Protein AF-A0A1H9VMB1-F1 (afdb_monomer)

Organism: NCBI:txid1121357

Structure (mmCIF, N/CA/C/O backbone):
data_AF-A0A1H9VMB1-F1
#
_entry.id   AF-A0A1H9VMB1-F1
#
loop_
_atom_site.group_PDB
_atom_site.id
_atom_site.type_symbol
_atom_site.label_atom_id
_atom_site.label_alt_id
_atom_site.label_comp_id
_atom_site.label_asym_id
_atom_site.label_entity_id
_atom_site.label_seq_id
_atom_site.pdbx_PDB_ins_code
_atom_site.Cartn_x
_atom_site.Cartn_y
_atom_site.Cartn_z
_atom_site.occupancy
_atom_site.B_iso_or_equiv
_atom_site.auth_seq_id
_atom_site.auth_comp_id
_atom_site.auth_asym_id
_atom_site.auth_atom_id
_atom_site.pdbx_PDB_model_num
ATOM 1 N N . MET A 1 1 ? -22.521 2.764 19.585 1.00 29.36 1 MET A N 1
ATOM 2 C CA . MET A 1 1 ? -22.133 4.145 19.221 1.00 29.36 1 MET A CA 1
ATOM 3 C C . MET A 1 1 ? -20.623 4.170 19.130 1.00 29.36 1 MET A C 1
ATOM 5 O O . MET A 1 1 ? -19.979 3.923 20.141 1.00 29.36 1 MET A O 1
ATOM 9 N N . PHE A 1 2 ? -20.071 4.364 17.934 1.00 33.72 2 PHE A N 1
ATOM 10 C CA . PHE A 1 2 ? -18.629 4.531 17.768 1.00 33.72 2 PHE A CA 1
ATOM 11 C C . PHE A 1 2 ? -18.189 5.815 18.481 1.00 33.72 2 PHE A C 1
ATOM 13 O O . PHE A 1 2 ? -18.881 6.831 18.416 1.00 33.72 2 PHE A O 1
ATOM 20 N N . SER A 1 3 ? -17.073 5.745 19.207 1.00 34.84 3 SER A N 1
ATOM 21 C CA . SER A 1 3 ? -16.457 6.910 19.842 1.00 34.84 3 SER A CA 1
ATOM 22 C C . SER A 1 3 ? -16.147 7.957 18.773 1.00 34.84 3 SER A C 1
ATOM 24 O O . SER A 1 3 ? -15.467 7.656 17.796 1.00 34.84 3 SER A O 1
ATOM 26 N N . ALA A 1 4 ? -16.637 9.184 18.964 1.00 35.56 4 ALA A N 1
ATOM 27 C CA . ALA A 1 4 ? -16.453 10.333 18.076 1.00 35.56 4 ALA A CA 1
ATOM 28 C C . ALA A 1 4 ? -15.017 10.897 18.102 1.00 35.56 4 ALA A C 1
ATOM 30 O O . ALA A 1 4 ? -14.821 12.107 17.998 1.00 35.56 4 ALA A O 1
ATOM 31 N N . LYS A 1 5 ? -14.001 10.047 18.296 1.00 41.00 5 LYS A N 1
ATOM 32 C CA . LYS A 1 5 ? -12.610 10.469 18.153 1.00 41.00 5 LYS A CA 1
ATOM 33 C C . LYS A 1 5 ? -12.291 10.489 16.659 1.00 41.00 5 LYS A C 1
ATOM 35 O O . LYS A 1 5 ? -12.347 9.438 16.023 1.00 41.00 5 LYS A O 1
ATOM 40 N N . PRO A 1 6 ? -12.020 11.667 16.077 1.00 42.31 6 PRO A N 1
ATOM 41 C CA . PRO A 1 6 ? -11.732 11.758 14.660 1.00 42.31 6 PRO A CA 1
ATOM 42 C C . PRO A 1 6 ? -10.445 10.982 14.369 1.00 42.31 6 PRO A C 1
ATOM 44 O O . PRO A 1 6 ? -9.468 11.083 15.109 1.00 42.31 6 PRO A O 1
ATOM 47 N N . HIS A 1 7 ? -10.464 10.193 13.295 1.00 51.44 7 HIS A N 1
ATOM 48 C CA . HIS A 1 7 ? -9.291 9.521 12.749 1.00 51.44 7 HIS A CA 1
ATOM 49 C C . HIS A 1 7 ? -8.243 10.576 12.400 1.00 51.44 7 HIS A C 1
ATOM 51 O O . HIS A 1 7 ? -8.344 11.227 11.362 1.00 51.44 7 HIS A O 1
ATOM 57 N N . ILE A 1 8 ? -7.287 10.837 13.281 1.00 47.94 8 ILE A N 1
ATOM 58 C CA . ILE A 1 8 ? -6.271 11.852 13.027 1.00 47.94 8 ILE A CA 1
ATOM 59 C C . ILE A 1 8 ? -4.952 11.298 13.545 1.00 47.94 8 ILE A C 1
ATOM 61 O O . ILE A 1 8 ? -4.530 11.611 14.648 1.00 47.94 8 ILE A O 1
ATOM 65 N N . LEU A 1 9 ? -4.317 10.496 12.683 1.00 58.56 9 LEU A N 1
ATOM 66 C CA . LEU A 1 9 ? -2.880 10.212 12.689 1.00 58.56 9 LEU A CA 1
ATOM 67 C C . LEU A 1 9 ? -2.448 9.287 13.838 1.00 58.56 9 LEU A C 1
ATOM 69 O O . LEU A 1 9 ? -2.139 9.745 14.931 1.00 58.56 9 LEU A O 1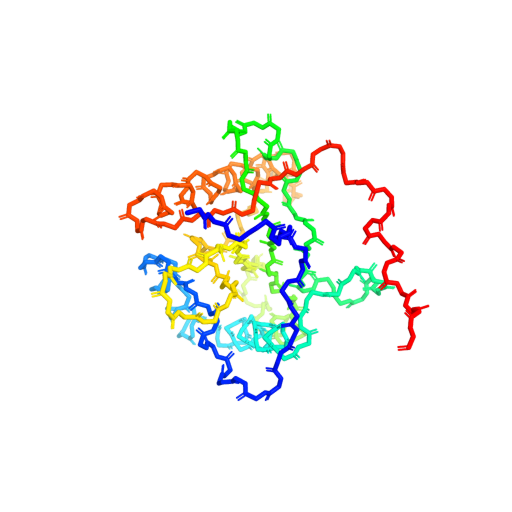
ATOM 73 N N . ILE A 1 10 ? -2.440 7.975 13.557 1.00 64.00 10 ILE A N 1
ATOM 74 C CA . ILE A 1 10 ? -2.067 6.898 14.492 1.00 64.00 10 ILE A CA 1
ATOM 75 C C . ILE A 1 10 ? -0.783 7.294 15.245 1.00 64.00 10 ILE A C 1
ATOM 77 O O . ILE A 1 10 ? 0.272 7.399 14.609 1.00 64.00 10 ILE A O 1
ATOM 81 N N . PRO A 1 11 ? -0.853 7.562 16.563 1.00 64.38 11 PRO A N 1
ATOM 82 C CA . PRO A 1 11 ? 0.316 7.955 17.330 1.00 64.38 11 PRO A CA 1
ATOM 83 C C . PRO A 1 11 ? 1.271 6.771 17.439 1.00 64.38 11 PRO A C 1
ATOM 85 O O . PRO A 1 11 ? 0.847 5.625 17.625 1.00 64.38 11 PRO A O 1
ATOM 88 N N . GLY A 1 12 ? 2.565 7.052 17.331 1.00 68.88 12 GLY A N 1
ATOM 89 C CA . GLY A 1 12 ? 3.598 6.054 17.554 1.00 68.88 12 GLY A CA 1
ATOM 90 C C . GLY 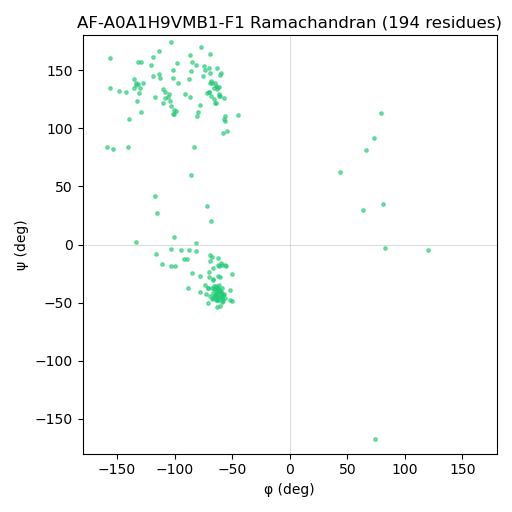A 1 12 ? 3.523 5.498 18.967 1.00 68.88 12 GLY A C 1
ATOM 91 O O . GLY A 1 12 ? 3.128 6.199 19.899 1.00 68.88 12 GLY A O 1
ATOM 92 N N . ASP A 1 13 ? 3.886 4.233 19.124 1.00 70.19 13 ASP A N 1
ATOM 93 C CA . ASP A 1 13 ? 4.066 3.644 20.441 1.00 70.19 13 ASP A CA 1
ATOM 94 C C . ASP A 1 13 ? 5.298 2.738 20.436 1.00 70.19 13 ASP A C 1
ATOM 96 O O . ASP A 1 13 ? 5.283 1.664 19.828 1.00 70.19 13 ASP A O 1
ATOM 100 N N . PRO A 1 14 ? 6.383 3.163 21.098 1.00 66.75 14 PRO A N 1
ATOM 101 C CA . PRO A 1 14 ? 7.617 2.397 21.144 1.00 66.75 14 PRO A CA 1
ATOM 102 C C . PRO A 1 14 ? 7.504 1.110 21.976 1.00 66.75 14 PRO A C 1
ATOM 104 O O . PRO A 1 14 ? 8.451 0.325 21.960 1.00 66.75 14 PRO A O 1
ATOM 107 N N . ALA A 1 15 ? 6.403 0.900 22.712 1.00 65.69 15 ALA A N 1
ATOM 108 C CA . ALA A 1 15 ? 6.180 -0.282 23.542 1.00 65.69 15 ALA A CA 1
ATOM 109 C C . ALA A 1 15 ? 5.440 -1.429 22.826 1.00 65.69 15 ALA A C 1
ATOM 111 O O . ALA A 1 15 ? 5.418 -2.537 23.359 1.00 65.69 15 ALA A O 1
ATOM 112 N N . PHE A 1 16 ? 4.848 -1.193 21.649 1.00 64.69 16 PHE A N 1
ATOM 113 C CA . PHE A 1 16 ? 4.227 -2.258 20.848 1.00 64.69 16 PHE A CA 1
ATOM 114 C C . PHE A 1 16 ? 5.281 -3.114 20.143 1.00 64.69 16 PHE A C 1
ATOM 116 O O . PHE A 1 16 ? 6.303 -2.589 19.687 1.00 64.69 16 PHE A O 1
ATOM 123 N N . ASP A 1 17 ? 5.012 -4.420 20.006 1.00 65.44 17 ASP A N 1
ATOM 124 C CA . ASP A 1 17 ? 5.832 -5.274 19.148 1.00 65.44 17 ASP A CA 1
ATOM 125 C C . ASP A 1 17 ? 5.775 -4.754 17.706 1.00 65.44 17 ASP A C 1
ATOM 127 O O . ASP A 1 17 ? 4.774 -4.203 17.232 1.00 65.44 17 ASP A O 1
ATOM 131 N N . ASP A 1 18 ? 6.897 -4.917 17.017 1.00 64.69 18 ASP A N 1
ATOM 132 C CA . ASP A 1 18 ? 7.306 -4.200 15.820 1.00 64.69 18 ASP A CA 1
ATOM 133 C C . ASP A 1 18 ? 6.277 -4.273 14.677 1.00 64.69 18 ASP A C 1
ATOM 135 O O . ASP A 1 18 ? 6.339 -3.429 13.782 1.00 64.69 18 ASP A O 1
ATOM 139 N N . LEU A 1 19 ? 5.330 -5.228 14.693 1.00 71.06 19 LEU A N 1
ATOM 140 C CA . LEU A 1 19 ? 4.285 -5.392 13.678 1.00 71.06 19 LEU A CA 1
ATOM 141 C C . LEU A 1 19 ? 2.841 -5.609 14.174 1.00 71.06 19 LEU A C 1
ATOM 143 O O . LEU A 1 19 ? 1.957 -5.714 13.328 1.00 71.06 19 LEU A O 1
ATOM 147 N N . GLU A 1 20 ? 2.546 -5.610 15.476 1.00 75.25 20 GLU A N 1
ATOM 148 C CA . GLU A 1 20 ? 1.189 -5.924 15.993 1.00 75.25 20 GLU A CA 1
ATOM 149 C C . GLU A 1 20 ? 0.087 -4.960 15.518 1.00 75.25 20 GLU A C 1
ATOM 151 O O . GLU A 1 20 ? -1.099 -5.275 15.559 1.00 75.25 20 GLU A O 1
ATOM 156 N N . ARG A 1 21 ? 0.474 -3.776 15.038 1.00 78.25 21 ARG A N 1
ATOM 157 C CA . ARG A 1 21 ? -0.433 -2.756 14.494 1.00 78.25 21 ARG A CA 1
ATOM 158 C C . ARG A 1 21 ? -0.729 -2.920 13.003 1.00 78.25 21 ARG A C 1
ATOM 160 O O . ARG A 1 21 ? -1.521 -2.142 12.474 1.00 78.25 21 ARG A O 1
ATOM 167 N N . TRP A 1 22 ? -0.089 -3.873 12.324 1.00 86.38 22 TRP A N 1
ATOM 168 C CA . TRP A 1 22 ? -0.292 -4.126 10.900 1.00 86.38 22 TRP A CA 1
ATOM 169 C C . TRP A 1 22 ? -1.215 -5.317 10.686 1.00 86.38 22 TRP A C 1
ATOM 171 O O . TRP A 1 22 ? -0.841 -6.464 10.917 1.00 86.38 22 TRP A O 1
ATOM 181 N N . GLU A 1 23 ? -2.395 -5.025 10.168 1.00 89.94 23 GLU A N 1
ATOM 182 C CA . GLU A 1 23 ? -3.290 -6.008 9.579 1.00 89.94 23 GLU A CA 1
ATOM 183 C C . GLU A 1 23 ? -2.938 -6.227 8.116 1.00 89.94 23 GLU A C 1
ATOM 185 O O . GLU A 1 23 ? -2.497 -5.309 7.419 1.00 89.94 23 GLU A O 1
ATOM 190 N N . TRP A 1 24 ? -3.168 -7.438 7.626 1.00 92.81 24 TRP A N 1
ATOM 191 C CA . TRP A 1 24 ? -2.857 -7.789 6.249 1.00 92.81 24 TRP A CA 1
ATOM 192 C C . TRP A 1 24 ? -4.021 -8.503 5.584 1.00 92.81 24 TRP A C 1
ATOM 194 O O . TRP A 1 24 ? -4.612 -9.421 6.147 1.00 92.81 24 TRP A O 1
ATOM 204 N N . ALA A 1 25 ? -4.283 -8.141 4.332 1.00 94.06 25 ALA A N 1
ATOM 205 C CA . ALA A 1 25 ? -4.939 -9.061 3.420 1.00 94.06 25 ALA A CA 1
ATOM 206 C C . ALA A 1 25 ? -3.978 -10.218 3.091 1.00 94.06 25 ALA A C 1
ATOM 208 O O . ALA A 1 25 ? -2.786 -9.987 2.853 1.00 94.06 25 ALA A O 1
ATOM 209 N N . ASP A 1 26 ? -4.500 -11.445 3.030 1.00 91.38 26 ASP A N 1
ATOM 210 C CA . ASP A 1 26 ? -3.707 -12.669 2.842 1.00 91.38 26 ASP A CA 1
ATOM 211 C C . ASP A 1 26 ? -2.760 -12.582 1.636 1.00 91.38 26 ASP A C 1
ATOM 213 O O . ASP A 1 26 ? -1.558 -12.835 1.756 1.00 91.38 26 ASP A O 1
ATOM 217 N N . ASP A 1 27 ? -3.272 -12.137 0.486 1.00 91.94 27 ASP A N 1
ATOM 218 C CA . ASP A 1 27 ? -2.485 -11.995 -0.743 1.00 91.94 27 ASP A CA 1
ATOM 219 C C . ASP A 1 27 ? -1.351 -10.970 -0.597 1.00 91.94 27 ASP A C 1
ATOM 221 O O . ASP A 1 27 ? -0.258 -11.148 -1.147 1.00 91.94 27 ASP A O 1
ATOM 225 N N . ALA A 1 28 ? -1.576 -9.885 0.146 1.00 93.88 28 ALA A N 1
ATOM 226 C CA . ALA A 1 28 ? -0.555 -8.870 0.376 1.00 93.88 28 ALA A CA 1
ATOM 227 C C . ALA A 1 28 ? 0.569 -9.416 1.264 1.00 93.88 28 ALA A C 1
ATOM 229 O O . ALA A 1 28 ? 1.746 -9.241 0.931 1.00 93.88 28 ALA A O 1
ATOM 230 N N . LEU A 1 29 ? 0.215 -10.135 2.336 1.00 94.06 29 LEU A N 1
ATOM 231 C CA . LEU A 1 29 ? 1.183 -10.765 3.231 1.00 94.06 29 LEU A CA 1
ATOM 232 C C . LEU A 1 29 ? 2.013 -11.816 2.495 1.00 94.06 29 LEU A C 1
ATOM 234 O O . LEU A 1 29 ? 3.241 -11.801 2.577 1.00 94.06 29 LEU A O 1
ATOM 238 N N . GLN A 1 30 ? 1.369 -12.695 1.726 1.00 93.75 30 GLN A N 1
ATOM 239 C CA . GLN A 1 30 ? 2.068 -13.720 0.949 1.00 93.75 30 GLN A CA 1
ATOM 240 C C . GLN A 1 30 ? 3.057 -13.100 -0.043 1.00 93.75 30 GLN A C 1
ATOM 242 O O . GLN A 1 30 ? 4.218 -13.515 -0.113 1.00 93.75 30 GLN A O 1
ATOM 247 N N . ASN A 1 31 ? 2.635 -12.066 -0.778 1.00 92.44 31 ASN A N 1
ATOM 248 C CA . ASN A 1 31 ? 3.510 -11.374 -1.719 1.00 92.44 31 ASN A CA 1
ATOM 249 C C . ASN A 1 31 ? 4.696 -10.700 -1.015 1.00 92.44 31 ASN A C 1
ATOM 251 O O . ASN A 1 31 ? 5.823 -10.768 -1.526 1.00 92.44 31 ASN A O 1
ATOM 255 N N . PHE A 1 32 ? 4.459 -10.095 0.152 1.00 92.69 32 PHE A N 1
ATOM 256 C CA . PHE A 1 32 ? 5.486 -9.444 0.957 1.00 92.69 32 PHE A CA 1
ATOM 257 C C . PHE A 1 32 ? 6.491 -10.448 1.531 1.00 92.69 32 PHE A C 1
ATOM 259 O O . PHE A 1 32 ? 7.697 -10.278 1.365 1.00 92.69 32 PHE A O 1
ATOM 266 N N . LEU A 1 33 ? 6.031 -11.558 2.108 1.00 92.69 33 LEU A N 1
ATOM 267 C CA . LEU A 1 33 ? 6.910 -12.618 2.611 1.00 92.69 33 LEU A CA 1
ATOM 268 C C . LEU A 1 33 ? 7.719 -13.270 1.485 1.00 92.69 33 LEU A C 1
ATOM 270 O O . LEU A 1 33 ? 8.910 -13.541 1.648 1.00 92.69 33 LEU A O 1
ATOM 274 N N . ALA A 1 34 ? 7.120 -13.450 0.308 1.00 91.50 34 ALA A N 1
ATOM 275 C CA . ALA A 1 34 ? 7.835 -13.941 -0.863 1.00 91.50 34 ALA A CA 1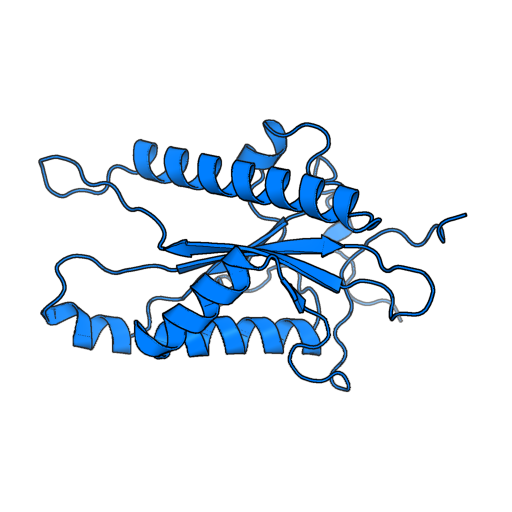
ATOM 276 C C . ALA A 1 34 ? 8.894 -12.947 -1.378 1.00 91.50 34 ALA A C 1
ATOM 278 O O . ALA A 1 34 ? 9.807 -13.358 -2.098 1.00 91.50 34 ALA A O 1
ATOM 279 N N . LEU A 1 35 ? 8.815 -11.650 -1.043 1.00 89.69 35 LEU A N 1
ATOM 280 C CA . LEU A 1 35 ? 9.877 -10.689 -1.365 1.00 89.69 35 LEU A CA 1
ATOM 281 C C . LEU A 1 35 ? 11.173 -11.033 -0.633 1.00 89.69 35 LEU A C 1
ATOM 283 O O . LEU A 1 35 ? 12.234 -10.918 -1.232 1.00 89.69 35 LEU A O 1
ATOM 287 N N . ARG A 1 36 ? 11.105 -11.541 0.603 1.00 89.88 36 ARG A N 1
ATOM 288 C CA . ARG A 1 36 ? 12.287 -11.895 1.406 1.00 89.88 36 ARG A CA 1
ATOM 289 C C . ARG A 1 36 ? 13.272 -12.800 0.661 1.00 89.88 36 ARG A C 1
ATOM 291 O O . ARG A 1 36 ? 14.478 -12.613 0.774 1.00 89.88 36 ARG A O 1
ATOM 298 N N . ASN A 1 37 ? 12.754 -13.750 -0.118 1.00 87.06 37 ASN A N 1
ATOM 299 C CA . ASN A 1 37 ? 13.567 -14.686 -0.900 1.00 87.06 37 ASN A CA 1
ATOM 300 C C . ASN A 1 37 ? 13.988 -14.125 -2.268 1.00 87.06 37 ASN A C 1
ATOM 302 O O . ASN A 1 37 ? 14.973 -14.582 -2.840 1.00 87.06 37 ASN A O 1
ATOM 306 N N . ARG A 1 38 ? 13.228 -13.168 -2.814 1.00 85.25 38 ARG A N 1
ATOM 307 C CA . ARG A 1 38 ? 13.451 -12.581 -4.147 1.00 85.25 38 ARG A CA 1
ATOM 308 C C . ARG A 1 38 ? 14.395 -11.381 -4.108 1.00 85.25 38 ARG A C 1
ATOM 310 O O . ARG A 1 38 ? 15.172 -11.196 -5.038 1.00 85.25 38 ARG A O 1
ATOM 317 N N . ASP A 1 39 ? 14.289 -10.576 -3.058 1.00 85.00 39 ASP A N 1
ATOM 318 C CA . ASP A 1 39 ? 15.026 -9.339 -2.832 1.00 85.00 39 ASP A CA 1
ATOM 319 C C . ASP A 1 39 ? 15.019 -8.999 -1.328 1.00 85.00 39 ASP A C 1
ATOM 321 O O . ASP A 1 39 ? 14.181 -8.250 -0.817 1.00 85.00 39 ASP A O 1
ATOM 325 N N . ALA A 1 40 ? 15.956 -9.599 -0.589 1.00 86.06 40 ALA A N 1
ATOM 326 C CA . ALA A 1 40 ? 16.071 -9.407 0.855 1.00 86.06 40 ALA A CA 1
ATOM 327 C C . ALA A 1 40 ? 16.379 -7.950 1.244 1.00 86.06 40 ALA A C 1
ATOM 329 O O . ALA A 1 40 ? 16.022 -7.523 2.341 1.00 86.06 40 ALA A O 1
ATOM 330 N N . VAL A 1 41 ? 17.029 -7.181 0.362 1.00 84.69 41 VAL A N 1
ATOM 331 C CA . VAL A 1 41 ? 17.354 -5.771 0.618 1.00 84.69 41 VAL A CA 1
ATOM 332 C C . VAL A 1 41 ? 16.079 -4.937 0.573 1.00 84.69 41 VAL A C 1
ATOM 334 O O . VAL A 1 41 ? 15.798 -4.225 1.538 1.00 84.69 41 VAL A O 1
ATOM 337 N N . ALA A 1 42 ? 15.271 -5.089 -0.480 1.00 84.12 42 ALA A N 1
ATOM 338 C CA . ALA A 1 42 ? 13.969 -4.437 -0.573 1.00 84.12 42 ALA A CA 1
ATOM 339 C C . ALA A 1 42 ? 13.040 -4.854 0.577 1.00 84.12 42 ALA A C 1
ATOM 341 O O . ALA A 1 42 ? 12.361 -4.011 1.164 1.00 84.12 42 ALA A O 1
ATOM 342 N N . PHE A 1 43 ? 13.044 -6.142 0.943 1.00 88.69 43 PHE A N 1
ATOM 343 C CA . PHE A 1 43 ? 12.239 -6.649 2.056 1.00 88.69 43 PHE A CA 1
ATOM 344 C C . PHE A 1 43 ? 12.627 -5.978 3.375 1.00 88.69 43 PHE A C 1
ATOM 346 O O . PHE A 1 43 ? 11.772 -5.400 4.043 1.00 88.69 43 PHE A O 1
ATOM 353 N N . ASN A 1 44 ? 13.917 -6.001 3.724 1.00 87.38 44 ASN A N 1
ATOM 354 C CA . ASN A 1 44 ? 14.414 -5.400 4.960 1.00 87.38 44 ASN A CA 1
ATOM 355 C C . ASN A 1 44 ? 14.168 -3.889 5.000 1.00 87.38 44 ASN A C 1
ATOM 357 O O . ASN A 1 44 ? 13.876 -3.352 6.066 1.00 87.38 44 ASN A O 1
ATOM 361 N N . TRP A 1 45 ? 14.255 -3.211 3.851 1.00 85.62 45 TRP A N 1
ATOM 362 C CA . TRP A 1 45 ? 13.961 -1.786 3.742 1.00 85.62 45 TRP A CA 1
ATOM 363 C C . TRP A 1 45 ? 12.502 -1.477 4.083 1.00 85.62 45 TRP A C 1
ATOM 365 O O . TRP A 1 45 ? 12.229 -0.645 4.948 1.00 85.62 45 TRP A O 1
ATOM 375 N N . ILE A 1 46 ? 11.561 -2.158 3.425 1.00 86.94 46 ILE A N 1
ATOM 376 C CA . ILE A 1 46 ? 10.128 -1.950 3.657 1.00 86.94 46 ILE A CA 1
ATOM 377 C C . ILE A 1 46 ? 9.776 -2.334 5.094 1.00 86.94 46 ILE A C 1
ATOM 379 O O . ILE A 1 46 ? 9.146 -1.547 5.792 1.00 86.94 46 ILE A O 1
ATOM 383 N N . TYR A 1 47 ? 10.272 -3.477 5.572 1.00 88.69 47 TYR A N 1
ATOM 384 C CA . TYR A 1 47 ? 10.075 -3.922 6.949 1.00 88.69 47 TYR A CA 1
ATOM 385 C C . TYR A 1 47 ? 10.574 -2.884 7.967 1.00 88.69 47 TYR A C 1
ATOM 387 O O . TYR A 1 47 ? 9.866 -2.555 8.911 1.00 88.69 47 TYR A O 1
ATOM 395 N N . ALA A 1 48 ? 11.769 -2.314 7.774 1.00 84.56 48 ALA A N 1
ATOM 396 C CA . ALA A 1 48 ? 12.305 -1.287 8.669 1.00 84.56 48 ALA A CA 1
ATOM 397 C C . ALA A 1 48 ? 11.435 -0.018 8.706 1.00 84.56 48 ALA A C 1
ATOM 399 O O . ALA A 1 48 ? 11.221 0.535 9.782 1.00 84.56 48 ALA A O 1
ATOM 400 N N . ASN A 1 49 ? 10.892 0.399 7.559 1.00 83.38 49 ASN A N 1
ATOM 401 C CA . ASN A 1 49 ? 9.980 1.541 7.470 1.00 83.38 49 ASN A CA 1
ATOM 402 C C . ASN A 1 49 ? 8.649 1.268 8.192 1.00 83.38 49 ASN A C 1
ATOM 404 O O . ASN A 1 49 ? 8.178 2.111 8.953 1.00 83.38 49 ASN A O 1
ATOM 408 N N . MET A 1 50 ? 8.093 0.061 8.041 1.00 85.38 50 MET A N 1
ATOM 409 C CA . MET A 1 50 ? 6.887 -0.356 8.767 1.00 85.38 50 MET A CA 1
ATOM 410 C C . MET A 1 50 ? 7.079 -0.286 10.288 1.00 85.38 50 MET A C 1
ATOM 412 O O . MET A 1 50 ? 6.221 0.221 11.012 1.00 85.38 50 MET A O 1
ATOM 416 N N . LYS A 1 51 ? 8.240 -0.740 10.773 1.00 83.00 51 LYS A N 1
ATOM 417 C CA . LYS A 1 51 ? 8.604 -0.655 12.192 1.00 83.00 51 LYS A CA 1
ATOM 418 C C . LYS A 1 51 ? 8.765 0.774 12.684 1.00 83.00 51 LYS A C 1
ATOM 420 O O . LYS A 1 51 ? 8.319 1.100 13.780 1.00 83.00 51 LYS A O 1
ATOM 425 N N . GLN A 1 52 ? 9.428 1.613 11.892 1.00 78.31 52 GLN A N 1
ATOM 426 C CA . GLN A 1 52 ? 9.631 3.012 12.246 1.00 78.31 52 GLN A CA 1
ATOM 427 C C . GLN A 1 52 ? 8.285 3.712 12.445 1.00 78.31 52 GLN A C 1
ATOM 429 O O . GLN A 1 52 ? 8.085 4.372 13.457 1.00 78.31 52 GLN A O 1
ATOM 434 N N . TRP A 1 53 ? 7.322 3.479 11.554 1.00 77.69 53 TRP A N 1
ATOM 435 C CA . TRP A 1 53 ? 5.992 4.066 11.687 1.00 77.69 53 TRP A CA 1
ATOM 436 C C . TRP A 1 53 ? 5.210 3.565 12.898 1.00 77.69 53 TRP A C 1
ATOM 438 O O . TRP A 1 53 ? 4.506 4.340 13.534 1.00 77.69 53 TRP A O 1
ATOM 448 N N . ASN A 1 54 ? 5.358 2.291 13.268 1.00 77.81 54 ASN A N 1
ATOM 449 C CA . ASN A 1 54 ? 4.758 1.795 14.507 1.00 77.81 54 ASN A CA 1
ATOM 450 C C . ASN A 1 54 ? 5.264 2.549 15.735 1.00 77.81 54 ASN A C 1
ATOM 452 O O . ASN A 1 54 ? 4.473 2.878 16.619 1.00 77.81 54 ASN A O 1
ATOM 456 N N . ARG A 1 55 ? 6.566 2.844 15.764 1.00 74.50 55 ARG A N 1
ATOM 457 C CA . ARG A 1 55 ? 7.228 3.506 16.892 1.00 74.50 55 ARG A CA 1
ATOM 458 C C . ARG A 1 55 ? 6.982 5.005 16.927 1.00 74.50 55 ARG A C 1
ATOM 460 O O . ARG A 1 55 ? 6.791 5.555 18.005 1.00 74.50 55 ARG A O 1
ATOM 467 N N . GLU A 1 56 ? 7.010 5.660 15.773 1.00 73.69 56 GLU A N 1
ATOM 468 C CA . GLU A 1 56 ? 7.017 7.123 15.686 1.00 73.69 56 GLU A CA 1
ATOM 469 C C . GLU A 1 56 ? 5.651 7.711 15.290 1.00 73.69 56 GLU A C 1
ATOM 471 O O . GLU A 1 56 ? 5.352 8.868 15.589 1.00 73.69 56 GLU A O 1
ATOM 476 N N . GLY A 1 57 ? 4.772 6.890 14.711 1.00 71.69 57 GLY A N 1
ATOM 477 C CA . GLY A 1 57 ? 3.470 7.305 14.207 1.00 71.69 57 GLY A CA 1
ATOM 478 C C . GLY A 1 57 ? 3.579 8.088 12.908 1.00 71.69 57 GLY A C 1
ATOM 479 O O . GLY A 1 57 ? 4.624 8.133 12.257 1.00 71.69 57 GLY A O 1
ATOM 480 N N . TYR A 1 58 ? 2.475 8.721 12.516 1.00 67.25 58 TYR A N 1
ATOM 481 C CA . TYR A 1 58 ? 2.484 9.568 11.330 1.00 67.25 58 TYR A CA 1
ATOM 482 C C . TYR A 1 58 ? 3.326 10.831 11.536 1.00 67.25 58 TYR A C 1
ATOM 484 O O . TYR A 1 58 ? 3.069 11.630 12.439 1.00 67.25 58 TYR A O 1
ATOM 492 N N . HIS A 1 59 ? 4.256 11.072 10.612 1.00 60.72 59 HIS A N 1
ATOM 493 C CA . HIS A 1 59 ? 4.980 12.334 10.504 1.00 60.72 59 HIS A CA 1
ATOM 494 C C . HIS A 1 59 ? 4.561 13.100 9.245 1.00 60.72 59 HIS A C 1
ATOM 496 O O . HIS A 1 59 ? 4.738 12.586 8.137 1.00 60.72 59 HIS A O 1
ATOM 502 N N . PRO A 1 60 ? 4.050 14.341 9.368 1.00 53.16 60 PRO A N 1
ATOM 503 C CA . PRO A 1 60 ? 3.845 15.191 8.206 1.00 53.16 60 PRO A CA 1
ATOM 504 C C . PRO A 1 60 ? 5.197 15.451 7.526 1.00 53.16 60 PRO A C 1
ATOM 506 O O . PRO A 1 60 ? 6.185 15.822 8.164 1.00 53.16 60 PRO A O 1
ATOM 509 N N . ILE A 1 61 ? 5.243 15.187 6.221 1.00 51.34 61 ILE A N 1
ATOM 510 C CA . ILE A 1 61 ? 6.448 15.159 5.386 1.00 51.34 61 ILE A CA 1
ATOM 511 C C . ILE A 1 61 ? 7.201 16.498 5.486 1.00 51.34 61 ILE A C 1
ATOM 513 O O . ILE A 1 61 ? 6.782 17.488 4.894 1.00 51.34 61 ILE A O 1
ATOM 517 N N . THR A 1 62 ? 8.334 16.538 6.196 1.00 44.53 62 THR A N 1
ATOM 518 C CA . THR A 1 62 ? 9.194 17.742 6.290 1.00 44.53 62 THR A CA 1
ATOM 519 C C . THR A 1 62 ? 10.592 17.564 5.695 1.00 44.53 62 THR A C 1
ATOM 521 O O . THR A 1 62 ? 11.309 18.550 5.541 1.00 44.53 62 THR A O 1
ATOM 524 N N . ARG A 1 63 ? 11.004 16.350 5.293 1.00 42.28 63 ARG A N 1
ATOM 525 C CA . ARG A 1 63 ? 12.316 16.121 4.656 1.00 42.28 63 ARG A CA 1
ATOM 526 C C . ARG A 1 63 ? 12.189 15.338 3.351 1.00 42.28 63 ARG A C 1
ATOM 528 O O . ARG A 1 63 ? 11.831 14.165 3.340 1.00 42.28 63 ARG A O 1
ATOM 535 N N . GLN A 1 64 ? 12.525 16.004 2.245 1.00 42.16 64 GLN A N 1
ATOM 536 C CA . GLN A 1 64 ? 12.482 15.472 0.875 1.00 42.16 64 GLN A CA 1
ATOM 537 C C . GLN A 1 64 ? 13.420 14.275 0.629 1.00 42.16 64 GLN A C 1
ATOM 539 O O . GLN A 1 64 ? 13.264 13.600 -0.388 1.00 42.16 64 GLN A O 1
ATOM 544 N N . ASP A 1 65 ? 14.330 13.974 1.557 1.00 41.28 65 ASP A N 1
ATOM 545 C CA . ASP A 1 65 ? 15.355 12.936 1.397 1.00 41.28 65 ASP A CA 1
ATOM 546 C C . ASP A 1 65 ? 14.943 11.571 1.992 1.00 41.28 65 ASP A C 1
ATOM 548 O O . ASP A 1 65 ? 15.639 10.576 1.805 1.00 41.28 65 ASP A O 1
ATOM 552 N N . GLN A 1 66 ? 13.781 11.490 2.657 1.00 49.97 66 GLN A N 1
ATOM 553 C CA . GLN A 1 66 ? 13.225 10.270 3.272 1.00 49.97 66 GLN A CA 1
ATOM 554 C C . GLN A 1 66 ? 11.883 9.846 2.635 1.00 49.97 66 GLN A C 1
ATOM 556 O O . GLN A 1 66 ? 10.959 9.417 3.318 1.00 49.97 66 GLN A O 1
ATOM 561 N N . LYS A 1 67 ? 11.756 9.926 1.301 1.00 53.91 67 LYS A N 1
ATOM 562 C CA . LYS A 1 67 ? 10.536 9.561 0.528 1.00 53.91 67 LYS A CA 1
ATOM 563 C C . LYS A 1 67 ? 10.192 8.056 0.514 1.00 53.91 67 LYS A C 1
ATOM 565 O O . LYS A 1 67 ? 9.497 7.594 -0.392 1.00 53.91 67 LYS A O 1
ATOM 570 N N . ALA A 1 68 ? 10.705 7.278 1.464 1.00 61.84 68 ALA A N 1
ATOM 571 C CA . ALA A 1 68 ? 10.397 5.858 1.582 1.00 61.84 68 ALA A CA 1
ATOM 572 C C . ALA A 1 68 ? 8.955 5.625 2.038 1.00 61.84 68 ALA A C 1
ATOM 574 O O . ALA A 1 68 ? 8.399 4.579 1.732 1.00 61.84 68 ALA A O 1
ATOM 575 N N . MET A 1 69 ? 8.327 6.591 2.712 1.00 69.56 69 MET A N 1
ATOM 576 C CA . MET A 1 69 ? 6.903 6.530 3.018 1.00 69.56 69 MET A CA 1
ATOM 577 C C . MET A 1 69 ? 6.207 7.851 2.712 1.00 69.56 69 MET A C 1
ATOM 579 O O . MET A 1 69 ? 6.740 8.924 2.984 1.00 69.56 69 MET A O 1
ATOM 583 N N . GLU A 1 70 ? 5.014 7.765 2.136 1.00 72.19 70 GLU A N 1
ATOM 584 C CA . GLU A 1 70 ? 4.199 8.903 1.729 1.00 72.19 70 GLU A CA 1
ATOM 585 C C . GLU A 1 70 ? 2.779 8.722 2.254 1.00 72.19 70 GLU A C 1
ATOM 587 O O . GLU A 1 70 ? 2.170 7.667 2.081 1.00 72.19 70 GLU A O 1
ATOM 592 N N . ALA A 1 71 ? 2.250 9.754 2.898 1.00 70.81 71 ALA A N 1
ATOM 593 C CA . ALA A 1 71 ? 0.905 9.752 3.433 1.00 70.81 71 ALA A CA 1
ATOM 594 C C . ALA A 1 71 ? 0.399 11.204 3.576 1.00 70.81 71 ALA A C 1
ATOM 596 O O . ALA A 1 71 ? 1.145 12.038 4.091 1.00 70.81 71 ALA A O 1
ATOM 597 N N . PRO A 1 72 ? -0.840 11.522 3.154 1.00 72.50 72 PRO A N 1
ATOM 598 C CA . PRO A 1 72 ? -1.678 10.698 2.278 1.00 72.50 72 PRO A CA 1
ATOM 599 C C . PRO A 1 72 ? -1.036 10.511 0.888 1.00 72.50 72 PRO A C 1
ATOM 601 O O . PRO A 1 72 ? -0.308 11.384 0.420 1.00 72.50 72 PRO A O 1
ATOM 604 N N . SER A 1 73 ? -1.325 9.395 0.215 1.00 78.81 73 SER A N 1
ATOM 605 C CA . SER A 1 73 ? -0.906 9.126 -1.170 1.00 78.81 73 SER A CA 1
ATOM 606 C C . SER A 1 73 ? -2.084 8.684 -2.039 1.00 78.81 73 SER A C 1
ATOM 608 O O . SER A 1 73 ? -3.081 8.186 -1.531 1.00 78.81 73 SER A O 1
ATOM 610 N N . GLY A 1 74 ? -1.981 8.860 -3.359 1.00 84.06 74 GLY A N 1
ATOM 611 C CA . GLY A 1 74 ? -3.015 8.433 -4.310 1.00 84.06 74 GLY A CA 1
ATOM 612 C C . GLY A 1 74 ? -4.199 9.390 -4.459 1.00 84.06 74 GLY A C 1
ATOM 613 O O . GLY A 1 74 ? -5.312 8.939 -4.699 1.00 84.06 74 GLY A O 1
ATOM 614 N N . PHE A 1 75 ? -3.970 10.703 -4.367 1.00 86.50 75 PHE A N 1
ATOM 615 C CA . PHE A 1 75 ? -5.006 11.732 -4.548 1.00 86.50 75 PHE A CA 1
ATOM 616 C C . PHE A 1 75 ? -5.836 11.549 -5.835 1.00 86.50 75 PHE A C 1
ATOM 618 O O . PHE A 1 75 ? -7.063 11.529 -5.773 1.00 86.50 75 PHE A O 1
ATOM 625 N N . ASP A 1 76 ? -5.184 11.336 -6.983 1.00 86.69 76 ASP A N 1
ATOM 626 C CA . ASP A 1 76 ? -5.874 11.129 -8.268 1.00 86.69 76 ASP A CA 1
ATOM 627 C C . ASP A 1 76 ? -6.672 9.816 -8.313 1.00 86.69 76 ASP A C 1
ATOM 629 O O . ASP A 1 76 ? -7.681 9.715 -9.011 1.00 86.69 76 ASP A O 1
ATOM 633 N N . ALA A 1 77 ? -6.217 8.795 -7.579 1.00 90.94 77 ALA A N 1
ATOM 634 C CA . ALA A 1 77 ? -6.938 7.534 -7.432 1.00 90.94 77 ALA A CA 1
ATOM 635 C C . ALA A 1 77 ? -8.171 7.713 -6.536 1.00 90.94 77 ALA A C 1
ATOM 637 O O . ALA A 1 77 ? -9.249 7.249 -6.894 1.00 90.94 77 ALA A O 1
ATOM 638 N N . ALA A 1 78 ? -8.039 8.451 -5.429 1.00 89.81 78 ALA A N 1
ATOM 639 C CA . ALA A 1 78 ? -9.140 8.730 -4.512 1.00 89.81 78 ALA A CA 1
ATOM 640 C C . ALA A 1 78 ? -10.301 9.450 -5.214 1.00 89.81 78 ALA A C 1
ATOM 642 O O . ALA A 1 78 ? -11.452 9.125 -4.964 1.00 89.81 78 ALA A O 1
ATOM 643 N N . GLN A 1 79 ? -10.033 10.362 -6.154 1.00 89.44 79 GLN A N 1
ATOM 644 C CA . GLN A 1 79 ? -11.099 11.027 -6.924 1.00 89.44 79 GLN A CA 1
ATOM 645 C C . GLN A 1 79 ? -11.944 10.073 -7.788 1.00 89.44 79 GLN A C 1
ATOM 647 O O . GLN A 1 79 ? -13.024 10.451 -8.233 1.00 89.44 79 GLN A O 1
ATOM 652 N N . GLN A 1 80 ? -11.448 8.863 -8.056 1.00 92.94 80 GLN A N 1
ATOM 653 C CA . GLN A 1 80 ? -12.099 7.859 -8.903 1.00 92.94 80 GLN A CA 1
ATOM 654 C C . GLN A 1 80 ? -12.763 6.734 -8.101 1.00 92.94 80 GLN A C 1
ATOM 656 O O . GLN A 1 80 ? -13.392 5.862 -8.696 1.00 92.94 80 GLN A O 1
ATOM 661 N N . VAL A 1 81 ? -12.622 6.738 -6.774 1.00 92.12 81 VAL A N 1
ATOM 662 C CA . VAL A 1 81 ? -13.196 5.732 -5.877 1.00 92.12 81 VAL A CA 1
ATOM 663 C C . VAL A 1 81 ? -14.342 6.366 -5.104 1.00 92.12 81 VAL A C 1
ATOM 665 O O . VAL A 1 81 ? -14.191 7.443 -4.533 1.00 92.12 81 VAL A O 1
ATOM 668 N N . ASP A 1 82 ? -15.488 5.691 -5.061 1.00 90.62 82 ASP A N 1
ATOM 669 C CA . ASP A 1 82 ? -16.615 6.134 -4.243 1.00 90.62 82 ASP A CA 1
ATOM 670 C C . ASP A 1 82 ? -16.315 5.911 -2.752 1.00 90.62 82 ASP A C 1
ATOM 672 O O . ASP A 1 82 ? -15.875 4.825 -2.361 1.00 90.62 82 ASP A O 1
ATOM 676 N N . HIS A 1 83 ? -16.530 6.941 -1.929 1.00 88.06 83 HIS A N 1
ATOM 677 C CA . HIS A 1 83 ? -16.148 6.984 -0.509 1.00 88.06 83 HIS A CA 1
ATOM 678 C C . HIS A 1 83 ? -14.730 6.433 -0.229 1.00 88.06 83 HIS A C 1
ATOM 680 O O . HIS A 1 83 ? -14.575 5.440 0.496 1.00 88.06 83 HIS A O 1
ATOM 686 N N . PRO A 1 84 ? -13.686 7.068 -0.796 1.00 90.25 84 PRO A N 1
ATOM 687 C CA . PRO A 1 84 ? -12.329 6.537 -0.780 1.00 90.25 84 PRO A CA 1
ATOM 688 C C . PRO A 1 84 ? -11.774 6.462 0.647 1.00 90.25 84 PRO A C 1
ATOM 690 O O . PRO A 1 84 ? -11.980 7.399 1.422 1.00 90.25 84 PRO A O 1
ATOM 693 N N . PRO A 1 85 ? -11.052 5.391 1.019 1.00 89.75 85 PRO A N 1
ATOM 694 C CA . PRO A 1 85 ? -10.316 5.345 2.273 1.00 89.75 85 PRO A CA 1
ATOM 695 C C . PRO A 1 85 ? -9.066 6.231 2.200 1.00 89.75 85 PRO A C 1
ATOM 697 O O . PRO A 1 85 ? -8.454 6.389 1.143 1.00 89.75 85 PRO A O 1
ATOM 700 N N . TRP A 1 86 ? -8.649 6.780 3.339 1.00 87.62 86 TRP A N 1
ATOM 701 C CA . TRP A 1 86 ? -7.332 7.388 3.494 1.00 87.62 86 TRP A CA 1
ATOM 702 C C . TRP A 1 86 ? -6.260 6.323 3.255 1.00 87.62 86 TRP A C 1
ATOM 704 O O . TRP A 1 86 ? -6.314 5.241 3.843 1.00 87.62 86 TRP A O 1
ATOM 714 N N . MET A 1 87 ? -5.290 6.636 2.400 1.00 88.69 87 MET A N 1
ATOM 715 C CA . MET A 1 87 ? -4.252 5.703 1.978 1.00 88.69 87 MET A CA 1
ATOM 716 C C . MET A 1 87 ? -2.869 6.315 2.182 1.00 88.69 87 MET A C 1
ATOM 718 O O . MET A 1 87 ? -2.639 7.483 1.860 1.00 88.69 87 MET A O 1
ATOM 722 N N . GLY A 1 88 ? -1.942 5.498 2.663 1.00 87.62 88 GLY A N 1
ATOM 723 C CA . GLY A 1 88 ? -0.512 5.748 2.618 1.00 87.62 88 GLY A CA 1
ATOM 724 C C . GLY A 1 88 ? 0.204 4.743 1.718 1.00 87.62 88 GLY A C 1
ATOM 725 O O . GLY A 1 88 ? -0.342 3.717 1.308 1.00 87.62 88 GLY A O 1
ATOM 726 N N . GLU A 1 89 ? 1.453 5.048 1.401 1.00 87.50 89 GLU A N 1
ATOM 727 C CA . GLU A 1 89 ? 2.319 4.213 0.582 1.00 87.50 89 GLU A CA 1
ATOM 728 C C . GLU A 1 89 ? 3.705 4.085 1.218 1.00 87.50 89 GLU A C 1
ATOM 730 O O . GLU A 1 89 ? 4.283 5.075 1.662 1.00 87.50 89 GLU A O 1
ATOM 735 N N . ILE A 1 90 ? 4.266 2.875 1.210 1.00 87.00 90 ILE A N 1
ATOM 736 C CA . ILE A 1 90 ? 5.688 2.622 1.466 1.00 87.00 90 ILE A CA 1
ATOM 737 C C . ILE A 1 90 ? 6.345 2.230 0.146 1.00 87.00 90 ILE A C 1
ATOM 739 O O . ILE A 1 90 ? 5.913 1.299 -0.537 1.00 87.00 90 ILE A O 1
ATOM 743 N N . ARG A 1 91 ? 7.405 2.948 -0.207 1.00 84.81 91 ARG A N 1
ATOM 744 C CA . ARG A 1 91 ? 8.232 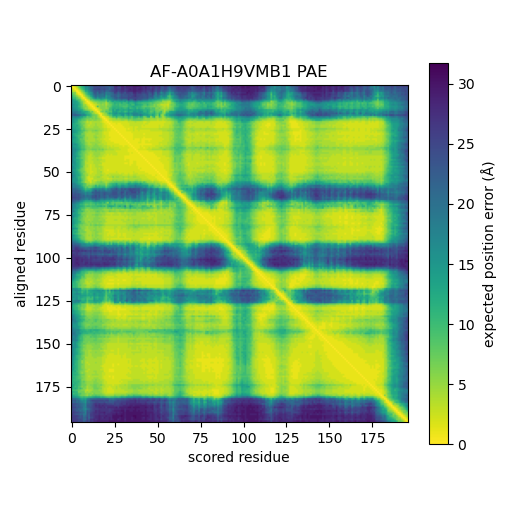2.767 -1.394 1.00 84.81 91 ARG A CA 1
ATOM 745 C C . ARG A 1 91 ? 9.600 2.250 -0.968 1.00 84.81 91 ARG A C 1
ATOM 747 O O . ARG A 1 91 ? 10.239 2.793 -0.065 1.00 84.81 91 ARG A O 1
ATOM 754 N N . GLU A 1 92 ? 10.086 1.227 -1.657 1.00 77.56 92 GLU A N 1
ATOM 755 C CA . GLU A 1 92 ? 11.509 0.903 -1.584 1.00 77.56 92 GLU A CA 1
ATOM 756 C C . GLU A 1 92 ? 12.333 2.071 -2.158 1.00 77.56 92 GLU A C 1
ATOM 758 O O . GLU A 1 92 ? 11.988 2.637 -3.200 1.00 77.56 92 GLU A O 1
ATOM 763 N N . ILE A 1 93 ? 13.392 2.477 -1.445 1.00 65.25 93 ILE A N 1
ATOM 764 C CA . ILE A 1 93 ? 14.425 3.337 -2.027 1.00 65.25 93 ILE A CA 1
ATOM 765 C C . ILE A 1 93 ? 15.417 2.416 -2.705 1.00 65.25 93 ILE A C 1
ATOM 767 O O . ILE A 1 93 ? 15.983 1.546 -2.046 1.00 65.25 93 ILE A O 1
ATOM 771 N N . GLN A 1 94 ? 15.679 2.688 -3.981 1.00 57.25 94 GLN A N 1
ATOM 772 C CA . GLN A 1 94 ? 16.743 2.048 -4.735 1.00 57.25 94 GLN A CA 1
ATOM 773 C C . GLN A 1 94 ? 18.072 2.217 -3.982 1.00 57.25 94 GLN A C 1
ATOM 775 O O . GLN A 1 94 ? 18.712 3.268 -4.038 1.00 57.25 94 GLN A O 1
ATOM 780 N N . SER A 1 95 ? 18.470 1.200 -3.218 1.00 48.09 95 SER A N 1
ATOM 781 C CA . SER A 1 95 ? 19.717 1.257 -2.458 1.00 48.09 95 SER A CA 1
ATOM 782 C C . SER A 1 95 ? 20.924 1.190 -3.403 1.00 48.09 95 SER A C 1
ATOM 784 O O . SER A 1 95 ? 20.895 0.569 -4.464 1.00 48.09 95 SER A O 1
ATOM 786 N N . SER A 1 96 ? 22.058 1.770 -3.020 1.00 42.75 96 SER A N 1
ATOM 787 C CA . SER A 1 96 ? 23.317 1.618 -3.771 1.00 42.75 96 SER A CA 1
ATOM 788 C C . SER A 1 96 ? 23.775 0.148 -3.904 1.00 42.75 96 SER A C 1
ATOM 790 O O . SER A 1 96 ? 24.559 -0.190 -4.794 1.00 42.75 96 SER A O 1
ATOM 792 N N . LEU A 1 97 ? 23.248 -0.757 -3.069 1.00 42.91 97 LEU A N 1
ATOM 793 C CA . LEU A 1 97 ? 23.421 -2.208 -3.190 1.00 42.91 97 LEU A CA 1
ATOM 794 C C . LEU A 1 97 ? 22.599 -2.808 -4.344 1.00 42.91 97 LEU A C 1
ATOM 796 O O . LEU A 1 97 ? 23.109 -3.695 -5.033 1.00 42.91 97 LEU A O 1
ATOM 800 N N . SER A 1 98 ? 21.395 -2.290 -4.627 1.00 43.69 98 SER A N 1
ATOM 801 C CA . SER A 1 98 ? 20.620 -2.699 -5.808 1.00 43.69 98 SER A CA 1
ATOM 802 C C . SER A 1 98 ? 21.255 -2.193 -7.107 1.00 43.69 98 SER A C 1
ATOM 804 O O . SER A 1 98 ? 21.212 -2.897 -8.112 1.00 43.69 98 SER A O 1
ATOM 806 N N . GLN A 1 99 ? 21.989 -1.070 -7.084 1.00 44.53 99 GLN A N 1
ATOM 807 C CA . GLN A 1 99 ? 22.814 -0.634 -8.225 1.00 44.53 99 GLN A CA 1
ATOM 808 C C . GLN A 1 99 ? 23.981 -1.589 -8.537 1.00 44.53 99 GLN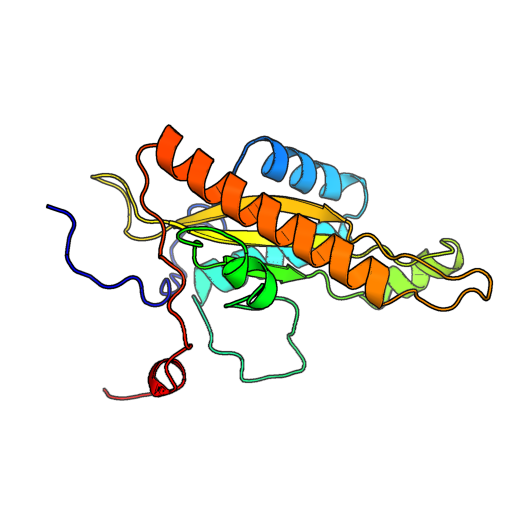 A C 1
ATOM 810 O O . GLN A 1 99 ? 24.274 -1.831 -9.708 1.00 44.53 99 GLN A O 1
ATOM 815 N N . ARG A 1 100 ? 24.644 -2.171 -7.524 1.00 41.47 100 ARG A N 1
ATOM 816 C CA . ARG A 1 100 ? 25.777 -3.091 -7.754 1.00 41.47 100 ARG A CA 1
ATOM 817 C C . ARG A 1 100 ? 25.345 -4.440 -8.337 1.00 41.47 100 ARG A C 1
ATOM 819 O O . ARG A 1 100 ? 26.029 -4.946 -9.227 1.00 41.47 100 ARG A O 1
ATOM 826 N N . GLN A 1 101 ? 24.204 -4.990 -7.913 1.00 43.84 101 GLN A N 1
ATOM 827 C CA . GLN A 1 101 ? 23.635 -6.206 -8.523 1.00 43.84 101 GLN A CA 1
ATOM 828 C C . GLN A 1 101 ? 22.922 -5.930 -9.866 1.00 43.84 101 GLN A C 1
ATOM 830 O O . GLN A 1 101 ? 22.916 -6.788 -10.753 1.00 43.84 101 GLN A O 1
ATOM 835 N N . SER A 1 102 ? 22.407 -4.708 -10.065 1.00 44.59 102 SER A N 1
ATOM 836 C CA . SER A 1 102 ? 21.772 -4.248 -11.313 1.00 44.59 102 SER A CA 1
ATOM 837 C C . SER A 1 102 ? 22.729 -4.120 -12.499 1.00 44.59 102 SER A C 1
ATOM 839 O O . SER A 1 102 ? 22.254 -4.010 -13.625 1.00 44.59 102 SER A O 1
ATOM 841 N N . SER A 1 103 ? 24.048 -4.214 -12.308 1.00 42.72 103 SER A N 1
ATOM 842 C CA . SER A 1 103 ? 24.992 -4.299 -13.435 1.00 42.72 103 SER A CA 1
ATOM 843 C C . SER A 1 103 ? 24.700 -5.479 -14.387 1.00 42.72 103 SER A C 1
ATOM 845 O O . SER A 1 103 ? 25.127 -5.451 -15.539 1.00 42.72 103 SER A O 1
ATOM 847 N N . SER A 1 104 ? 23.914 -6.474 -13.942 1.00 43.56 104 SER A N 1
ATOM 848 C CA . SER A 1 104 ? 23.419 -7.595 -14.761 1.00 43.56 104 SER A CA 1
ATOM 849 C C . SER A 1 104 ? 21.904 -7.587 -15.047 1.00 43.56 104 SER A C 1
ATOM 851 O O . SER A 1 104 ? 21.456 -8.267 -15.972 1.00 43.56 104 SER A O 1
ATOM 853 N N . GLN A 1 105 ? 21.097 -6.816 -14.305 1.00 48.06 105 GLN A N 1
ATOM 854 C CA . GLN A 1 105 ? 19.650 -6.704 -14.528 1.00 48.06 105 GLN A CA 1
ATOM 855 C C . GLN A 1 105 ? 19.333 -5.440 -15.327 1.00 48.06 105 GLN A C 1
ATOM 857 O O . GLN A 1 105 ? 19.506 -4.323 -14.853 1.00 48.06 105 GLN A O 1
ATOM 862 N N . ARG A 1 106 ? 18.824 -5.635 -16.549 1.00 52.44 106 ARG A N 1
ATOM 863 C CA . ARG A 1 106 ? 18.512 -4.561 -17.506 1.00 52.44 106 ARG A CA 1
ATOM 864 C C . ARG A 1 106 ? 17.491 -3.523 -17.022 1.00 52.44 106 ARG A C 1
ATOM 866 O O . ARG A 1 106 ? 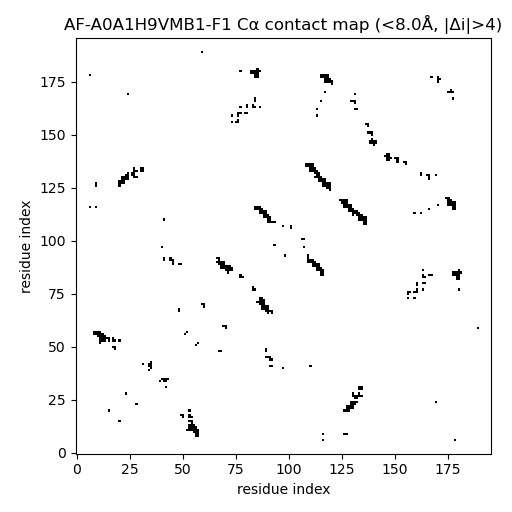17.442 -2.474 -17.644 1.00 52.44 106 ARG A O 1
ATOM 873 N N . ASN A 1 107 ? 16.720 -3.777 -15.959 1.00 60.91 107 ASN A N 1
ATOM 874 C CA . ASN A 1 107 ? 15.737 -2.834 -15.416 1.00 60.91 107 ASN A CA 1
ATOM 875 C C . ASN A 1 107 ? 15.710 -2.895 -13.877 1.00 60.91 107 ASN A C 1
ATOM 877 O O . ASN A 1 107 ? 15.595 -4.000 -13.338 1.00 60.91 107 ASN A O 1
ATOM 881 N N . PRO A 1 108 ? 15.774 -1.752 -13.168 1.00 66.25 108 PRO A N 1
ATOM 882 C CA . PRO A 1 108 ? 15.600 -1.719 -11.721 1.00 66.25 108 PRO A CA 1
ATOM 883 C C . PRO A 1 108 ? 14.166 -2.114 -11.347 1.00 66.25 108 PRO A C 1
ATOM 885 O O . PRO A 1 108 ? 13.201 -1.651 -11.960 1.00 66.25 108 PRO A O 1
ATOM 888 N N . ARG A 1 109 ? 14.027 -2.981 -10.340 1.00 77.62 109 ARG A N 1
ATOM 889 C CA . ARG A 1 109 ? 12.733 -3.314 -9.734 1.00 77.62 109 ARG A CA 1
ATOM 890 C C . ARG A 1 109 ? 12.440 -2.321 -8.624 1.00 77.62 109 ARG A C 1
ATOM 892 O O . ARG A 1 109 ? 13.342 -1.945 -7.888 1.00 77.62 109 ARG A O 1
ATOM 899 N N . HIS A 1 110 ? 11.180 -1.931 -8.495 1.00 83.25 110 HIS A N 1
ATOM 900 C CA . HIS A 1 110 ? 10.729 -1.044 -7.428 1.00 83.25 110 HIS A CA 1
ATOM 901 C C . HIS A 1 110 ? 9.510 -1.667 -6.774 1.00 83.25 110 HIS A C 1
ATOM 903 O O . HIS A 1 110 ? 8.607 -2.097 -7.483 1.00 83.25 110 HIS A O 1
ATOM 909 N N . TYR A 1 111 ? 9.445 -1.694 -5.449 1.00 87.06 111 TYR A N 1
ATOM 910 C CA . TYR A 1 111 ? 8.327 -2.304 -4.726 1.00 87.06 111 TYR A CA 1
ATOM 911 C C . TYR A 1 111 ? 7.523 -1.257 -3.966 1.00 87.06 111 TYR A C 1
ATOM 913 O O . TYR A 1 111 ? 8.067 -0.250 -3.502 1.00 87.06 111 TYR A O 1
ATOM 921 N N . ARG A 1 112 ? 6.213 -1.495 -3.879 1.00 88.81 112 ARG A N 1
ATOM 922 C CA . ARG A 1 112 ? 5.241 -0.603 -3.247 1.00 88.81 112 ARG A CA 1
ATOM 923 C C . ARG A 1 112 ? 4.293 -1.390 -2.365 1.00 88.81 112 ARG A C 1
ATOM 925 O O . ARG A 1 112 ? 3.780 -2.431 -2.780 1.00 88.81 112 ARG A O 1
ATOM 932 N N . LEU A 1 113 ? 4.062 -0.858 -1.175 1.00 92.06 113 LEU A N 1
ATOM 933 C CA . LEU A 1 113 ? 3.078 -1.327 -0.212 1.00 92.06 113 LEU A CA 1
ATOM 934 C C . LEU A 1 113 ? 2.055 -0.212 -0.003 1.00 92.06 113 LEU A C 1
ATOM 936 O O . LEU A 1 113 ? 2.445 0.912 0.306 1.00 92.06 113 LEU A O 1
ATOM 940 N N . TYR A 1 114 ? 0.772 -0.517 -0.160 1.00 93.12 114 TYR A N 1
ATOM 941 C CA . TYR A 1 114 ? -0.320 0.421 0.101 1.00 93.12 114 TYR A CA 1
ATOM 942 C C . TYR A 1 114 ? -1.004 0.051 1.410 1.00 93.12 114 TYR A C 1
ATOM 944 O O . TYR A 1 114 ? -1.362 -1.114 1.606 1.00 93.12 114 TYR A O 1
ATOM 952 N N . TYR A 1 115 ? -1.170 1.034 2.293 1.00 91.44 115 TYR A N 1
ATOM 953 C CA . TYR A 1 115 ? -1.753 0.823 3.613 1.00 91.44 115 TYR A CA 1
ATOM 954 C C . TYR A 1 115 ? -2.841 1.842 3.953 1.00 91.44 115 TYR A C 1
ATOM 956 O O . TYR A 1 115 ? -2.877 2.938 3.395 1.00 91.44 115 TYR A O 1
ATOM 964 N N . PHE A 1 116 ? -3.725 1.472 4.878 1.00 89.94 116 PHE A N 1
ATOM 965 C CA . PHE A 1 116 ? -4.959 2.192 5.190 1.00 89.94 116 PHE A CA 1
ATOM 966 C C . PHE A 1 116 ? -5.153 2.302 6.702 1.00 89.94 116 PHE A C 1
ATOM 968 O O . PHE A 1 116 ? -4.858 1.362 7.436 1.00 89.94 116 PHE A O 1
ATOM 975 N N . ASP A 1 117 ? -5.662 3.444 7.163 1.00 85.81 117 ASP A N 1
ATOM 976 C CA . ASP A 1 117 ? -6.033 3.666 8.568 1.00 85.81 117 ASP A CA 1
ATOM 977 C C . ASP A 1 117 ? -7.404 3.033 8.825 1.00 85.81 117 ASP A C 1
ATOM 979 O O . ASP A 1 117 ? -8.423 3.497 8.295 1.00 85.81 117 ASP A O 1
ATOM 983 N N . ILE A 1 118 ? -7.414 1.957 9.612 1.00 83.88 118 ILE A N 1
ATOM 984 C CA . ILE A 1 118 ? -8.626 1.238 9.992 1.00 83.88 118 ILE A CA 1
ATOM 985 C C . ILE A 1 118 ? -8.907 1.387 11.484 1.00 83.88 118 ILE A C 1
ATOM 987 O O . ILE A 1 118 ? -8.015 1.413 12.333 1.00 83.88 118 ILE A O 1
ATOM 991 N N . ALA A 1 119 ? -10.191 1.483 11.802 1.00 74.69 119 ALA A N 1
ATOM 992 C CA . ALA A 1 119 ? -10.681 1.501 13.161 1.00 74.69 119 ALA A CA 1
ATOM 993 C C . ALA A 1 119 ? -10.786 0.092 13.728 1.00 74.69 119 ALA A C 1
ATOM 995 O O . ALA A 1 119 ? -10.978 -0.909 13.031 1.00 74.69 119 ALA A O 1
ATOM 996 N N . ASP A 1 120 ? -10.706 0.070 15.043 1.00 67.12 120 ASP A N 1
ATOM 997 C CA . ASP A 1 120 ? -10.678 -1.145 15.807 1.00 67.12 120 ASP A CA 1
ATOM 998 C C . ASP A 1 120 ? -12.077 -1.722 16.120 1.00 67.12 120 ASP A C 1
ATOM 1000 O O . ASP A 1 120 ? -13.070 -0.988 16.113 1.00 67.12 120 ASP A O 1
ATOM 1004 N N . VAL A 1 121 ? -12.164 -3.030 16.393 1.00 65.31 121 VAL A N 1
ATOM 1005 C CA . VAL A 1 121 ? -13.367 -3.675 16.951 1.00 65.31 121 VAL A CA 1
ATOM 1006 C C . VAL A 1 121 ? -13.351 -3.581 18.479 1.00 65.31 121 VAL A C 1
ATOM 1008 O O . VAL A 1 121 ? -12.337 -3.286 19.091 1.00 65.31 121 VAL A O 1
ATOM 1011 N N . SER A 1 122 ? -14.487 -3.799 19.142 1.00 58.81 122 SER A N 1
ATOM 1012 C CA . SER A 1 122 ? -14.564 -3.668 20.604 1.00 58.81 122 SER A CA 1
ATOM 1013 C C . SER A 1 122 ? -13.545 -4.568 21.324 1.00 58.81 122 SER A C 1
ATOM 1015 O O . SER A 1 122 ? -13.748 -5.778 21.386 1.00 58.81 122 SER A O 1
ATOM 1017 N N . GLY A 1 123 ? -12.525 -3.968 21.948 1.00 55.25 123 GLY A N 1
ATOM 1018 C CA . GLY A 1 123 ? -11.583 -4.651 22.841 1.00 55.25 123 GLY A CA 1
ATOM 1019 C C . GLY A 1 123 ? -10.111 -4.610 22.425 1.00 55.25 123 GLY A C 1
ATOM 1020 O O . GLY A 1 123 ? -9.284 -5.066 23.213 1.00 55.25 123 GLY A O 1
ATOM 1021 N N . GLU A 1 124 ? -9.757 -4.063 21.262 1.00 56.62 124 GLU A N 1
ATOM 1022 C CA . GLU A 1 124 ? -8.359 -3.903 20.853 1.00 56.62 124 GLU A CA 1
ATOM 1023 C C . GLU A 1 124 ? -7.888 -2.424 21.012 1.00 56.62 124 GLU A C 1
ATOM 1025 O O . GLU A 1 124 ? -8.647 -1.546 21.456 1.00 56.62 124 GLU A O 1
ATOM 1030 N N . PRO A 1 125 ? -6.596 -2.113 20.789 1.00 57.78 125 PRO A N 1
ATOM 1031 C CA . PRO A 1 125 ? -6.138 -0.730 20.788 1.00 57.78 125 PRO A CA 1
ATOM 1032 C C . PRO A 1 125 ? -6.715 0.027 19.586 1.00 57.78 125 PRO A C 1
ATOM 1034 O O . PRO A 1 125 ? -6.749 -0.472 18.462 1.00 57.78 125 PRO A O 1
ATOM 1037 N N . ALA A 1 126 ? -7.137 1.272 19.819 1.00 56.91 126 ALA A N 1
ATOM 1038 C CA . ALA A 1 126 ? -7.676 2.122 18.768 1.00 56.91 126 ALA A CA 1
ATOM 1039 C C . ALA A 1 126 ? -6.630 2.354 17.658 1.00 56.91 126 ALA A C 1
ATOM 1041 O O . ALA A 1 126 ? -5.537 2.841 17.939 1.00 56.91 126 ALA A O 1
ATOM 1042 N N . HIS A 1 127 ? -7.039 2.096 16.411 1.00 65.94 127 HIS A N 1
ATOM 1043 C CA . HIS A 1 127 ? -6.322 2.341 15.152 1.00 65.94 127 HIS A CA 1
ATOM 1044 C C . HIS A 1 127 ? -5.242 1.307 14.780 1.00 65.94 127 HIS A C 1
ATOM 1046 O O . HIS A 1 127 ? -4.185 1.223 15.403 1.00 65.94 127 HIS A O 1
ATOM 1052 N N . ARG A 1 128 ? -5.494 0.565 13.692 1.00 80.38 128 ARG A N 1
ATOM 1053 C CA . ARG A 1 128 ? -4.543 -0.355 13.043 1.00 80.38 128 ARG A CA 1
ATOM 1054 C C . ARG A 1 128 ? -4.282 0.091 11.606 1.00 80.38 128 ARG A C 1
ATOM 1056 O O . ARG A 1 128 ? -5.055 0.851 11.022 1.00 80.38 128 ARG A O 1
ATOM 1063 N N . MET A 1 129 ? -3.188 -0.387 11.030 1.00 86.88 129 MET A N 1
ATOM 1064 C CA . MET A 1 129 ? -2.862 -0.184 9.623 1.00 86.88 129 MET A CA 1
ATOM 1065 C C . MET A 1 129 ? -3.160 -1.447 8.843 1.00 86.88 129 MET A C 1
ATOM 1067 O O . MET A 1 129 ? -2.549 -2.478 9.090 1.00 86.88 129 MET A O 1
ATOM 1071 N N . LEU A 1 130 ? -4.063 -1.362 7.878 1.00 91.31 130 LEU A N 1
ATOM 1072 C CA . LEU A 1 130 ? -4.340 -2.463 6.969 1.00 91.31 130 LEU A CA 1
ATOM 1073 C C . LEU A 1 130 ? -3.452 -2.364 5.738 1.00 91.31 130 LEU A C 1
ATOM 1075 O O . LEU A 1 130 ? -3.457 -1.333 5.074 1.00 91.31 130 LEU A O 1
ATOM 1079 N N . VAL A 1 131 ? -2.775 -3.446 5.372 1.00 93.88 131 VAL A N 1
ATOM 1080 C CA . VAL A 1 131 ? -2.115 -3.605 4.077 1.00 93.88 131 VAL A CA 1
ATOM 1081 C C . VAL A 1 131 ? -2.976 -4.479 3.178 1.00 93.88 131 VAL A C 1
ATOM 1083 O O . VAL A 1 131 ? -3.096 -5.681 3.409 1.00 93.88 131 VAL A O 1
ATOM 1086 N N . THR A 1 132 ? -3.543 -3.908 2.117 1.00 93.44 132 THR A N 1
ATOM 1087 C CA . THR A 1 132 ? -4.318 -4.694 1.137 1.00 93.44 132 THR A CA 1
ATOM 1088 C C . THR A 1 132 ? -3.541 -5.048 -0.111 1.00 93.44 132 THR A C 1
ATOM 1090 O O . THR A 1 132 ? -3.913 -5.981 -0.820 1.00 93.44 132 THR A O 1
ATOM 1093 N N . GLN A 1 133 ? -2.445 -4.343 -0.392 1.00 92.81 133 GLN A N 1
ATOM 1094 C CA . GLN A 1 133 ? -1.677 -4.597 -1.596 1.00 92.81 133 GLN A CA 1
ATOM 1095 C C . GLN A 1 133 ? -0.189 -4.328 -1.398 1.00 92.81 133 GLN A C 1
ATOM 1097 O O . GLN A 1 133 ? 0.235 -3.266 -0.945 1.00 92.81 133 GLN A O 1
ATOM 1102 N N . PHE A 1 134 ? 0.607 -5.298 -1.838 1.00 92.12 134 PHE A N 1
ATOM 1103 C CA . PHE A 1 134 ? 2.049 -5.199 -1.972 1.00 92.12 134 PHE A CA 1
ATOM 1104 C C . PHE A 1 134 ? 2.453 -5.741 -3.347 1.00 92.12 134 PHE A C 1
ATOM 1106 O O . PHE A 1 134 ? 2.108 -6.869 -3.703 1.00 92.12 134 PHE A O 1
ATOM 1113 N N . SER A 1 135 ? 3.147 -4.938 -4.156 1.00 88.50 135 SER A N 1
ATOM 1114 C CA . SER A 1 135 ? 3.518 -5.346 -5.516 1.00 88.50 135 SER A CA 1
ATOM 1115 C C . SER A 1 135 ? 4.732 -4.604 -6.069 1.00 88.50 135 SER A C 1
ATOM 1117 O O . SER A 1 135 ? 5.094 -3.520 -5.613 1.00 88.50 135 SER A O 1
ATOM 1119 N N . GLU A 1 136 ? 5.354 -5.190 -7.092 1.00 87.25 136 GLU A N 1
ATOM 1120 C CA . GLU A 1 136 ? 6.350 -4.504 -7.914 1.00 87.25 136 GLU A CA 1
ATOM 1121 C C . GLU A 1 136 ? 5.670 -3.425 -8.780 1.00 87.25 136 GLU A C 1
ATOM 1123 O O . GLU A 1 136 ? 4.663 -3.677 -9.455 1.00 87.25 136 GLU A O 1
ATOM 1128 N N . LYS A 1 137 ? 6.231 -2.213 -8.779 1.00 85.50 137 LYS A N 1
ATOM 1129 C CA . LYS A 1 137 ? 5.852 -1.115 -9.664 1.00 85.50 137 LYS A CA 1
ATOM 1130 C C . LYS A 1 137 ? 6.167 -1.517 -11.100 1.00 85.50 137 LYS A C 1
ATOM 1132 O O . LYS A 1 137 ? 7.316 -1.751 -11.463 1.00 85.50 137 LYS A O 1
ATOM 1137 N N . ARG A 1 138 ? 5.144 -1.511 -11.951 1.00 84.62 138 ARG A N 1
ATOM 1138 C CA . ARG A 1 138 ? 5.317 -1.735 -13.388 1.00 84.62 138 ARG A CA 1
ATOM 1139 C C . ARG A 1 138 ? 5.840 -0.465 -14.053 1.00 84.62 138 ARG A C 1
ATOM 1141 O O . ARG A 1 138 ? 5.159 0.554 -14.016 1.00 84.62 138 ARG A O 1
ATOM 1148 N N . ILE A 1 139 ? 7.011 -0.543 -14.683 1.00 84.88 139 ILE A N 1
ATOM 1149 C CA . ILE A 1 139 ? 7.576 0.529 -15.515 1.00 84.88 139 ILE A CA 1
ATOM 1150 C C . ILE A 1 139 ? 7.435 0.132 -16.981 1.00 84.88 139 ILE A C 1
ATOM 1152 O O . ILE A 1 139 ? 7.856 -0.954 -17.383 1.00 84.88 139 ILE A O 1
ATOM 1156 N N . TYR A 1 140 ? 6.836 1.012 -17.779 1.00 86.81 140 TYR A N 1
ATOM 1157 C CA . TYR A 1 140 ? 6.717 0.821 -19.221 1.00 86.81 140 TYR A CA 1
ATOM 1158 C C . TYR A 1 140 ? 7.760 1.658 -19.950 1.00 86.81 140 TYR A C 1
ATOM 1160 O O . TYR A 1 140 ? 8.038 2.789 -19.561 1.00 86.81 140 TYR A O 1
ATOM 1168 N N . TYR A 1 141 ? 8.303 1.108 -21.033 1.00 88.38 141 TYR A N 1
ATOM 1169 C CA . TYR A 1 141 ? 9.298 1.767 -21.872 1.00 88.38 141 TYR A CA 1
ATOM 1170 C C . TYR A 1 141 ? 8.765 1.930 -23.294 1.00 88.38 141 TYR A C 1
ATOM 1172 O O . TYR A 1 141 ? 8.037 1.073 -23.808 1.00 88.38 141 TYR A O 1
ATOM 1180 N N . LYS A 1 142 ? 9.138 3.035 -23.934 1.00 90.25 142 LYS A N 1
ATOM 1181 C CA . LYS A 1 142 ? 8.914 3.287 -25.357 1.00 90.25 142 LYS A CA 1
ATOM 1182 C C . LYS A 1 142 ? 9.922 2.497 -26.196 1.00 90.25 142 LYS A C 1
ATOM 1184 O O . LYS A 1 142 ? 10.891 1.937 -25.687 1.00 90.25 142 LYS A O 1
ATOM 1189 N N . ARG A 1 143 ? 9.709 2.471 -27.517 1.00 88.88 143 ARG A N 1
ATOM 1190 C CA . ARG A 1 143 ? 10.599 1.776 -28.469 1.00 88.88 143 ARG A CA 1
ATOM 1191 C C . ARG A 1 143 ? 12.036 2.308 -28.460 1.00 88.88 143 ARG A C 1
ATOM 1193 O O . ARG A 1 143 ? 12.946 1.554 -28.771 1.00 88.88 143 ARG A O 1
ATOM 1200 N N . ASP A 1 144 ? 12.222 3.578 -28.108 1.00 89.75 144 ASP A N 1
ATOM 1201 C CA . ASP A 1 144 ? 13.529 4.236 -27.993 1.00 89.75 144 ASP A CA 1
ATOM 1202 C C . ASP A 1 144 ? 14.242 3.957 -26.653 1.00 89.75 144 ASP A C 1
ATOM 1204 O O . ASP A 1 144 ? 15.335 4.465 -26.422 1.00 89.75 144 ASP A O 1
ATOM 1208 N N . GLY A 1 145 ? 13.638 3.154 -25.769 1.00 83.25 145 GLY A N 1
ATOM 1209 C CA . GLY A 1 145 ? 14.183 2.821 -24.453 1.00 83.25 145 GLY A CA 1
ATOM 1210 C C . GLY A 1 145 ? 13.912 3.864 -23.365 1.00 83.25 145 GLY A C 1
ATOM 1211 O O . GLY A 1 145 ? 14.252 3.619 -22.209 1.00 83.25 145 GLY A O 1
ATOM 1212 N N . SER A 1 146 ? 13.273 4.996 -23.681 1.00 87.25 146 SER A N 1
ATOM 1213 C CA . SER A 1 146 ? 12.835 5.969 -22.674 1.00 87.25 146 SER A CA 1
ATOM 1214 C C . SER A 1 146 ? 11.604 5.472 -21.906 1.00 87.25 146 SER A C 1
ATOM 1216 O O . SER A 1 146 ? 10.819 4.667 -22.413 1.00 87.25 146 SER A O 1
ATOM 1218 N N . VAL A 1 147 ? 11.413 5.941 -20.669 1.00 86.75 147 VAL A N 1
ATOM 1219 C CA . VAL A 1 147 ? 10.245 5.568 -19.854 1.00 86.75 147 VAL A CA 1
ATOM 1220 C C . VAL A 1 147 ? 8.971 6.198 -20.430 1.00 86.75 147 VAL A C 1
ATOM 1222 O O . VAL A 1 147 ? 8.899 7.398 -20.703 1.00 86.75 147 VAL A O 1
ATOM 1225 N N . ASP A 1 148 ? 7.934 5.380 -20.595 1.00 91.31 148 ASP A N 1
ATOM 1226 C CA . ASP A 1 148 ? 6.575 5.818 -20.896 1.00 91.31 148 ASP A CA 1
ATOM 1227 C C . ASP A 1 148 ? 5.869 6.203 -19.588 1.00 91.31 148 ASP A C 1
ATOM 1229 O O . ASP A 1 148 ? 5.183 5.388 -18.959 1.00 91.31 148 ASP A O 1
ATOM 1233 N N . ASN A 1 149 ? 6.095 7.447 -19.153 1.00 89.19 149 ASN A N 1
ATOM 1234 C CA . ASN A 1 149 ? 5.545 7.975 -17.901 1.00 89.19 149 ASN A CA 1
ATOM 1235 C C . ASN A 1 149 ? 4.015 7.913 -17.888 1.00 89.19 149 ASN A C 1
ATOM 1237 O O . ASN A 1 149 ? 3.450 7.376 -16.949 1.00 89.19 149 ASN A O 1
ATOM 1241 N N . ALA A 1 150 ? 3.343 8.330 -18.966 1.00 91.19 150 ALA A N 1
ATOM 1242 C CA . ALA A 1 150 ? 1.880 8.343 -19.023 1.00 91.19 150 ALA A CA 1
ATOM 1243 C C . ALA A 1 150 ? 1.274 6.946 -18.806 1.00 91.19 150 ALA A C 1
ATOM 1245 O O . ALA A 1 150 ? 0.313 6.777 -18.052 1.00 91.19 150 ALA A O 1
ATOM 1246 N N . ARG A 1 151 ? 1.848 5.914 -19.439 1.00 92.00 151 ARG A N 1
ATOM 1247 C CA . ARG A 1 151 ? 1.389 4.532 -19.250 1.00 92.00 151 ARG A CA 1
ATOM 1248 C C . ARG A 1 151 ? 1.749 3.980 -17.870 1.00 92.00 151 ARG A C 1
ATOM 1250 O O . ARG A 1 151 ? 0.956 3.237 -17.290 1.00 92.00 151 ARG A O 1
ATOM 1257 N N . THR A 1 152 ? 2.927 4.330 -17.362 1.00 88.81 152 THR A N 1
ATOM 1258 C CA . THR A 1 152 ? 3.398 3.953 -16.021 1.00 88.81 152 THR A CA 1
ATOM 1259 C C . THR A 1 152 ? 2.503 4.545 -14.936 1.00 88.81 152 THR A C 1
ATOM 1261 O O . THR A 1 152 ? 2.030 3.805 -14.075 1.00 88.81 152 THR A O 1
ATOM 1264 N N . ASP A 1 153 ? 2.183 5.831 -15.034 1.00 89.25 153 ASP A N 1
ATOM 1265 C CA . ASP A 1 153 ? 1.330 6.546 -14.088 1.00 89.25 153 ASP A CA 1
ATOM 1266 C C . ASP A 1 153 ? -0.096 6.000 -14.131 1.00 89.25 153 ASP A C 1
ATOM 1268 O O . ASP A 1 153 ? -0.643 5.646 -13.093 1.00 89.25 153 ASP A O 1
ATOM 1272 N N . LYS A 1 154 ? -0.663 5.774 -15.326 1.00 92.56 154 LYS A N 1
ATOM 1273 C CA . LYS A 1 154 ? -1.984 5.139 -15.461 1.00 92.56 154 LYS A CA 1
ATOM 1274 C C . LYS A 1 154 ? -2.043 3.763 -14.790 1.00 92.56 154 LYS A C 1
ATOM 1276 O O . LYS A 1 154 ? -3.034 3.434 -14.139 1.00 92.56 154 LYS A O 1
ATOM 1281 N N . ALA A 1 155 ? -1.005 2.944 -14.956 1.00 91.50 155 ALA A N 1
ATOM 1282 C CA . ALA A 1 155 ? -0.943 1.635 -14.311 1.00 91.50 155 ALA A CA 1
ATOM 1283 C C . ALA A 1 155 ? -0.810 1.748 -12.786 1.00 91.50 155 ALA A C 1
ATOM 1285 O O . ALA A 1 155 ? -1.416 0.955 -12.069 1.00 91.50 155 ALA A O 1
ATOM 1286 N N . GLN A 1 156 ? -0.059 2.735 -12.298 1.00 90.06 156 GLN A N 1
ATOM 1287 C CA . GLN A 1 156 ? 0.078 3.013 -10.872 1.00 90.06 156 GLN A CA 1
ATOM 1288 C C . GLN A 1 156 ? -1.248 3.495 -10.264 1.00 90.06 156 GLN A C 1
ATOM 1290 O O . GLN A 1 156 ? -1.666 2.964 -9.240 1.00 90.06 156 GLN A O 1
ATOM 1295 N N . THR A 1 157 ? -1.951 4.430 -10.909 1.00 92.56 157 THR A N 1
ATOM 1296 C CA . THR A 1 157 ? -3.276 4.893 -10.470 1.00 92.56 157 THR A CA 1
ATOM 1297 C C . THR A 1 157 ? -4.269 3.738 -10.414 1.00 92.56 157 THR A C 1
ATOM 1299 O O . THR A 1 157 ? -4.976 3.595 -9.423 1.00 92.56 157 THR A O 1
ATOM 1302 N N . ALA A 1 158 ? -4.278 2.855 -11.419 1.00 93.31 158 ALA A N 1
ATOM 1303 C CA . ALA A 1 158 ? -5.129 1.666 -11.402 1.00 93.31 158 ALA A CA 1
ATOM 1304 C C . ALA A 1 158 ? -4.796 0.717 -10.234 1.00 93.31 158 ALA A C 1
ATOM 1306 O O . ALA A 1 158 ? -5.702 0.159 -9.623 1.00 93.31 158 ALA A O 1
ATOM 1307 N N . GLN A 1 159 ? -3.513 0.549 -9.888 1.00 93.12 159 GLN A N 1
ATOM 1308 C CA . GLN A 1 159 ? -3.122 -0.223 -8.703 1.00 93.12 159 GLN A CA 1
ATOM 1309 C C . GLN A 1 159 ? -3.615 0.428 -7.406 1.00 93.12 159 GLN A C 1
ATOM 1311 O O . GLN A 1 159 ? -4.120 -0.276 -6.543 1.00 93.12 159 GLN A O 1
ATOM 1316 N N . MET A 1 160 ? -3.502 1.751 -7.276 1.00 93.75 160 MET A N 1
ATOM 1317 C CA . MET A 1 160 ? -3.983 2.482 -6.100 1.00 93.75 160 MET A CA 1
ATOM 1318 C C . MET A 1 160 ? -5.509 2.389 -5.946 1.00 93.75 160 MET A C 1
ATOM 1320 O O . MET A 1 160 ? -5.987 2.134 -4.845 1.00 93.75 160 MET A O 1
ATOM 1324 N N . ILE A 1 161 ? -6.266 2.519 -7.044 1.00 95.50 161 ILE A N 1
ATOM 1325 C CA . ILE A 1 161 ? -7.726 2.315 -7.057 1.00 95.50 161 ILE A CA 1
ATOM 1326 C C . ILE A 1 161 ? -8.066 0.903 -6.567 1.00 95.50 161 ILE A C 1
ATOM 132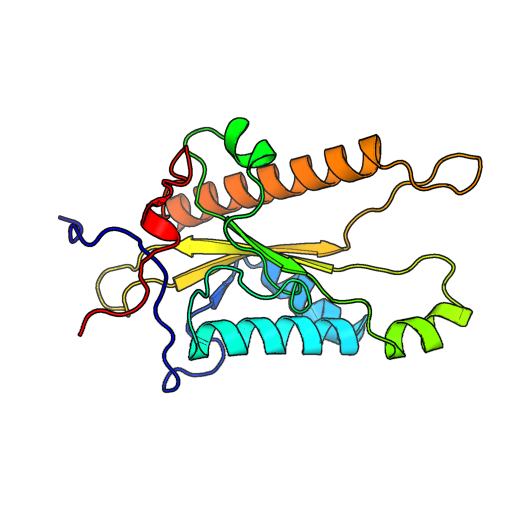8 O O . ILE A 1 161 ? -8.882 0.742 -5.664 1.00 95.50 161 ILE A O 1
ATOM 1332 N N . ASN A 1 162 ? -7.395 -0.119 -7.106 1.00 95.06 162 ASN A N 1
ATOM 1333 C CA . ASN A 1 162 ? -7.621 -1.502 -6.686 1.00 95.06 162 ASN A CA 1
ATOM 1334 C C . ASN A 1 162 ? -7.298 -1.717 -5.200 1.00 95.06 162 ASN A C 1
ATOM 1336 O O . ASN A 1 162 ? -8.050 -2.410 -4.521 1.00 95.06 162 ASN A O 1
ATOM 1340 N N . ALA A 1 163 ? -6.223 -1.114 -4.682 1.00 95.56 163 ALA A N 1
ATOM 1341 C CA . ALA A 1 163 ? -5.868 -1.197 -3.267 1.00 95.56 163 ALA A CA 1
ATOM 1342 C C . ALA A 1 163 ? -6.943 -0.561 -2.367 1.00 95.56 163 ALA A C 1
ATOM 1344 O O . ALA A 1 163 ? -7.298 -1.139 -1.339 1.00 95.56 163 ALA A O 1
ATOM 1345 N N . MET A 1 164 ? -7.482 0.599 -2.769 1.00 95.56 164 MET A N 1
ATOM 1346 C CA . MET A 1 164 ? -8.564 1.295 -2.063 1.00 95.56 164 MET A CA 1
ATOM 1347 C C . MET A 1 164 ? -9.857 0.475 -2.043 1.00 95.56 164 MET A C 1
ATOM 1349 O O . MET A 1 164 ? -10.456 0.311 -0.982 1.00 95.56 164 MET A O 1
ATOM 1353 N N . GLU A 1 165 ? -10.277 -0.074 -3.184 1.00 96.19 165 GLU A N 1
ATOM 1354 C CA . GLU A 1 165 ? -11.471 -0.928 -3.244 1.00 96.19 165 GLU A CA 1
ATOM 1355 C C . GLU A 1 165 ? -11.273 -2.228 -2.452 1.00 96.19 165 GLU A C 1
ATOM 1357 O O . GLU A 1 165 ? -12.170 -2.660 -1.729 1.00 96.19 165 GLU A O 1
ATOM 1362 N N . ALA A 1 166 ? -10.074 -2.818 -2.500 1.00 95.88 166 ALA A N 1
ATOM 1363 C CA . ALA A 1 166 ? -9.734 -3.975 -1.677 1.00 95.88 166 ALA A CA 1
ATOM 1364 C C . ALA A 1 166 ? -9.806 -3.652 -0.176 1.00 95.88 166 ALA A C 1
ATOM 1366 O O . ALA A 1 166 ? -10.315 -4.464 0.589 1.00 95.88 166 ALA A O 1
ATOM 1367 N N . ALA A 1 167 ? -9.353 -2.467 0.248 1.00 94.56 167 ALA A N 1
ATOM 1368 C CA . ALA A 1 167 ? -9.466 -2.021 1.637 1.00 94.56 167 ALA A CA 1
ATOM 1369 C C . ALA A 1 167 ? -10.925 -1.864 2.071 1.00 94.56 167 ALA A C 1
ATOM 1371 O O . ALA A 1 167 ? -11.294 -2.342 3.140 1.00 94.56 167 ALA A O 1
ATOM 1372 N N . LYS A 1 168 ? -11.771 -1.265 1.225 1.00 94.12 168 LYS A N 1
ATOM 1373 C CA . LYS A 1 168 ? -13.209 -1.130 1.494 1.00 94.12 168 LYS A CA 1
ATOM 1374 C C . LYS A 1 168 ? -13.880 -2.487 1.682 1.00 94.12 168 LYS A C 1
ATOM 1376 O O . LYS A 1 168 ? -14.573 -2.685 2.678 1.00 94.12 168 LYS A O 1
ATOM 1381 N N . ASN A 1 169 ? -13.638 -3.413 0.755 1.00 94.56 169 ASN A N 1
ATOM 1382 C CA . ASN A 1 169 ? -14.208 -4.758 0.808 1.00 94.56 169 ASN A CA 1
ATOM 1383 C C . ASN A 1 169 ? -13.709 -5.514 2.041 1.00 94.56 169 ASN A C 1
ATOM 1385 O O . ASN A 1 169 ? -14.515 -6.023 2.811 1.00 94.56 169 ASN A O 1
ATOM 1389 N N . TRP A 1 170 ? -12.397 -5.489 2.295 1.00 94.31 170 TRP A N 1
ATOM 1390 C CA . TRP A 1 170 ? -11.817 -6.127 3.474 1.00 94.31 170 TRP A CA 1
ATOM 1391 C C . TRP A 1 170 ? -12.416 -5.567 4.769 1.00 94.31 170 TRP A C 1
ATOM 1393 O O . TRP A 1 170 ? -12.778 -6.331 5.661 1.00 94.31 170 TRP A O 1
ATOM 1403 N N . CYS A 1 171 ? -12.576 -4.244 4.876 1.00 90.81 171 CYS A N 1
ATOM 1404 C CA . CYS A 1 171 ? -13.203 -3.623 6.038 1.00 90.81 171 CYS A CA 1
ATOM 1405 C C . CYS A 1 171 ? -14.660 -4.062 6.216 1.00 90.81 171 CYS A C 1
ATOM 1407 O O . CYS A 1 171 ? -15.050 -4.399 7.333 1.00 90.81 171 CYS A O 1
ATOM 1409 N N . ALA A 1 172 ? -15.446 -4.098 5.137 1.00 90.12 172 ALA A N 1
ATOM 1410 C CA . ALA A 1 172 ? -16.831 -4.558 5.178 1.00 90.12 172 ALA A CA 1
ATOM 1411 C C . ALA A 1 172 ? -16.932 -6.023 5.638 1.00 90.12 172 ALA A C 1
ATOM 1413 O O . ALA A 1 172 ? -17.700 -6.322 6.552 1.00 90.12 172 ALA A O 1
ATOM 1414 N N . ASP A 1 173 ? -16.102 -6.901 5.072 1.00 92.06 173 ASP A N 1
ATOM 1415 C CA . ASP A 1 173 ? -16.092 -8.337 5.373 1.00 92.06 173 ASP A CA 1
ATOM 1416 C C . ASP A 1 173 ? -15.650 -8.634 6.815 1.00 92.06 173 ASP A C 1
ATOM 1418 O O . ASP A 1 173 ? -16.113 -9.595 7.428 1.00 92.06 173 ASP A O 1
ATOM 1422 N N . ASN A 1 174 ? -14.787 -7.786 7.383 1.00 88.44 174 ASN A N 1
ATOM 1423 C CA . ASN A 1 174 ? -14.239 -7.955 8.731 1.00 88.44 174 ASN A CA 1
ATOM 1424 C C . ASN A 1 174 ? -14.930 -7.077 9.791 1.00 88.44 174 ASN A C 1
ATOM 1426 O O . ASN A 1 174 ? -14.478 -7.024 10.935 1.00 88.44 174 ASN A O 1
ATOM 1430 N N . GLY A 1 175 ? -16.010 -6.370 9.437 1.00 85.88 175 GLY A N 1
ATOM 1431 C CA . GLY A 1 175 ? -16.745 -5.503 10.367 1.00 85.88 175 GLY A CA 1
ATOM 1432 C C . GLY A 1 175 ? -15.919 -4.326 10.904 1.00 85.88 175 GLY A C 1
ATOM 1433 O O . GLY A 1 175 ? -16.133 -3.873 12.029 1.00 85.88 175 GLY A O 1
ATOM 1434 N N . ARG A 1 176 ? -14.959 -3.842 10.114 1.00 84.62 176 ARG A N 1
ATOM 1435 C CA . ARG A 1 176 ? -14.057 -2.731 10.443 1.00 84.62 176 ARG A CA 1
ATOM 1436 C C . ARG A 1 176 ? -14.537 -1.455 9.755 1.00 84.62 176 ARG A C 1
ATOM 1438 O O . ARG A 1 176 ? -15.088 -1.497 8.659 1.00 84.62 176 ARG A O 1
ATOM 1445 N N . ALA A 1 177 ? -14.278 -0.304 10.366 1.00 85.31 177 ALA A N 1
ATOM 1446 C CA . ALA A 1 177 ? -14.397 0.982 9.678 1.00 85.31 177 ALA A CA 1
ATOM 1447 C C . ALA A 1 177 ? -13.018 1.441 9.192 1.00 85.31 177 ALA A C 1
ATOM 1449 O O . ALA A 1 177 ? -12.000 1.052 9.757 1.00 85.31 177 ALA A O 1
ATOM 1450 N N . TYR A 1 178 ? -12.978 2.291 8.172 1.00 85.38 178 TYR A N 1
ATOM 1451 C CA . TYR A 1 178 ? -11.754 2.936 7.699 1.00 85.38 178 TYR A CA 1
ATOM 1452 C C . TYR A 1 178 ? -11.887 4.453 7.792 1.00 85.38 178 TYR A C 1
ATOM 1454 O O . TYR A 1 178 ? -12.992 4.998 7.730 1.00 85.38 178 TYR A O 1
ATOM 1462 N N . ARG A 1 179 ? -10.756 5.151 7.914 1.00 82.75 179 ARG A N 1
ATOM 1463 C CA . ARG A 1 179 ? -10.733 6.610 7.814 1.00 82.75 179 ARG A CA 1
ATOM 1464 C C . ARG A 1 179 ? -11.125 7.015 6.391 1.00 82.75 179 ARG A C 1
ATOM 1466 O O . ARG A 1 179 ? -10.413 6.634 5.464 1.00 82.75 179 ARG A O 1
ATOM 1473 N N . PRO A 1 180 ? -12.184 7.811 6.177 1.00 84.06 180 PRO A N 1
ATOM 1474 C CA . PRO A 1 180 ? -12.480 8.325 4.850 1.00 84.06 180 PRO A CA 1
ATOM 1475 C C . PRO A 1 180 ? -11.418 9.342 4.428 1.00 84.06 180 PRO A C 1
ATOM 1477 O O . PRO A 1 180 ? -10.878 10.099 5.240 1.00 84.06 180 PRO A O 1
ATOM 1480 N N . TRP A 1 181 ? -11.142 9.390 3.134 1.00 82.75 181 TRP A N 1
ATOM 1481 C CA . TRP A 1 181 ? -10.359 10.450 2.532 1.00 82.75 181 TRP A CA 1
ATOM 1482 C C . TRP A 1 181 ? -11.126 11.771 2.648 1.00 82.75 181 TRP A C 1
ATOM 1484 O O . TRP A 1 181 ? -12.267 11.889 2.201 1.00 82.75 181 TRP A O 1
ATOM 1494 N N . THR A 1 182 ? -10.501 12.789 3.230 1.00 71.69 182 THR A N 1
ATOM 1495 C CA . THR A 1 182 ? -11.091 14.126 3.343 1.00 71.69 182 THR A CA 1
ATOM 1496 C C . THR A 1 182 ? -10.512 15.038 2.264 1.00 71.69 182 THR A C 1
ATOM 1498 O O . THR A 1 182 ? -9.309 15.300 2.258 1.00 71.69 182 THR A O 1
ATOM 1501 N N . PHE A 1 183 ? -11.358 15.508 1.342 1.00 55.16 183 PHE A N 1
ATOM 1502 C CA . PHE A 1 183 ? -11.010 16.519 0.338 1.00 55.16 183 PHE A CA 1
ATOM 1503 C C . PHE A 1 183 ? -11.455 17.918 0.792 1.00 55.16 183 PHE A C 1
ATOM 1505 O O . PHE A 1 183 ? -12.595 18.056 1.239 1.00 55.16 183 PHE A O 1
ATOM 1512 N N . PRO A 1 184 ? -10.643 18.973 0.585 1.00 52.12 184 PRO A N 1
ATOM 1513 C CA . PRO A 1 184 ? -9.192 18.961 0.362 1.00 52.12 184 PRO A CA 1
ATOM 1514 C C . PRO A 1 184 ? -8.442 18.558 1.650 1.00 52.12 184 PRO A C 1
ATOM 1516 O O . PRO A 1 184 ? -9.034 18.624 2.728 1.00 52.12 184 PRO A O 1
ATOM 1519 N N . PRO A 1 185 ? -7.148 18.180 1.590 1.00 46.25 185 PRO A N 1
ATOM 1520 C CA . PRO A 1 185 ? -6.323 18.184 2.794 1.00 46.25 185 PRO A CA 1
ATOM 1521 C C . PRO A 1 185 ? -6.364 19.608 3.360 1.00 46.25 185 PRO A C 1
ATOM 1523 O O . PRO A 1 185 ? -5.857 20.541 2.738 1.00 46.25 185 PRO A O 1
ATOM 1526 N N . THR A 1 186 ? -7.056 19.815 4.479 1.00 41.56 186 THR A N 1
ATOM 1527 C CA . THR A 1 186 ? -7.124 21.136 5.100 1.00 41.56 186 THR A CA 1
ATOM 1528 C C . THR A 1 186 ? -5.706 21.557 5.503 1.00 41.56 186 THR A C 1
ATOM 1530 O O . THR A 1 186 ? -4.978 20.738 6.073 1.00 41.56 186 THR A O 1
ATOM 1533 N N . PRO A 1 187 ? -5.297 22.815 5.240 1.00 41.50 187 PRO A N 1
ATOM 1534 C CA . PRO A 1 187 ? -3.994 23.347 5.661 1.00 41.50 187 PRO A CA 1
ATOM 1535 C C . PRO A 1 187 ? -3.697 23.119 7.155 1.00 41.50 187 PRO A C 1
ATOM 1537 O O . PRO A 1 187 ? -2.544 22.974 7.552 1.00 41.50 187 PRO A O 1
ATOM 1540 N N . ASP A 1 188 ? -4.743 22.990 7.972 1.00 42.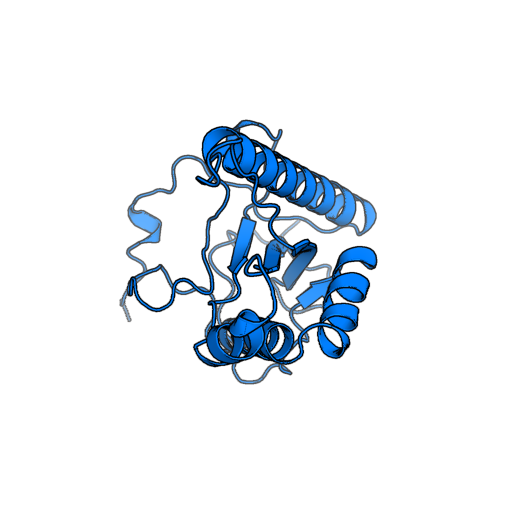84 188 ASP A N 1
ATOM 1541 C CA . ASP A 1 188 ? -4.660 22.796 9.420 1.00 42.84 188 ASP A CA 1
ATOM 1542 C C . ASP A 1 188 ? -4.102 21.427 9.853 1.00 42.84 188 ASP A C 1
ATOM 1544 O O . ASP A 1 188 ? -3.681 21.274 10.998 1.00 42.84 188 ASP A O 1
ATOM 1548 N N . GLN A 1 189 ? -4.008 20.435 8.958 1.00 45.12 189 GLN A N 1
ATOM 1549 C CA . GLN A 1 189 ? -3.346 19.155 9.265 1.00 45.12 189 GLN A CA 1
ATOM 1550 C C . GLN A 1 189 ? -1.812 19.210 9.129 1.00 45.12 189 GLN A C 1
ATOM 1552 O O . GLN A 1 189 ? -1.136 18.246 9.489 1.00 45.12 189 GLN A O 1
ATOM 1557 N N . GLN A 1 190 ? -1.248 20.329 8.654 1.00 41.44 190 GLN A N 1
ATOM 1558 C CA . GLN A 1 190 ? 0.201 20.576 8.651 1.00 41.44 190 GLN A CA 1
ATOM 1559 C C . GLN A 1 190 ? 0.697 21.264 9.936 1.00 41.44 190 GLN A C 1
ATOM 1561 O O . GLN A 1 190 ? 1.899 21.274 10.1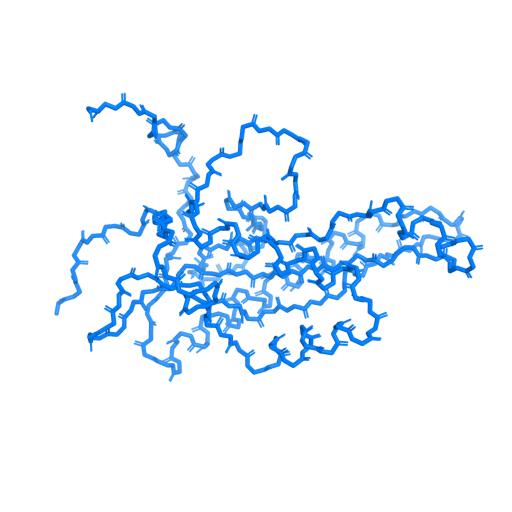83 1.00 41.44 190 GLN A O 1
ATOM 1566 N N . ASN A 1 191 ? -0.209 21.781 10.778 1.00 33.97 191 ASN A N 1
ATOM 1567 C CA . ASN A 1 191 ? 0.119 22.619 11.937 1.00 33.97 191 ASN A CA 1
ATOM 1568 C C . ASN A 1 191 ? -0.228 22.005 13.302 1.00 33.97 191 ASN A C 1
ATOM 1570 O O . ASN A 1 191 ? -0.380 22.732 14.280 1.00 33.97 191 ASN A O 1
ATOM 1574 N N . VAL A 1 192 ? -0.264 20.676 13.437 1.00 38.97 192 VAL A N 1
ATOM 1575 C CA . VAL A 1 192 ? -0.170 20.065 14.778 1.00 38.97 192 VAL A CA 1
ATOM 1576 C C . VAL A 1 192 ? 1.309 19.916 15.149 1.00 38.97 192 VAL A C 1
ATOM 1578 O O . VAL A 1 192 ? 1.833 18.824 15.343 1.00 38.97 192 VAL A O 1
ATOM 1581 N N . GLN A 1 193 ? 2.005 21.052 15.195 1.00 35.91 193 GLN A N 1
ATOM 1582 C CA . GLN A 1 193 ? 3.215 21.214 15.982 1.00 35.91 193 GLN A CA 1
ATOM 1583 C C . GLN A 1 193 ? 2.852 22.030 17.223 1.00 35.91 193 GLN A C 1
ATOM 1585 O O . GLN A 1 193 ? 2.416 23.171 17.121 1.00 35.91 193 GLN A O 1
ATOM 1590 N N . LEU A 1 194 ? 3.138 21.435 18.382 1.00 39.06 194 LEU A N 1
ATOM 1591 C CA . LEU A 1 194 ? 3.642 22.136 19.561 1.00 39.06 194 LEU A CA 1
ATOM 1592 C C . LEU A 1 194 ? 2.669 23.139 20.204 1.00 39.06 194 LEU A C 1
ATOM 1594 O O . LEU A 1 194 ? 2.792 24.352 20.058 1.00 39.06 194 LEU A O 1
ATOM 1598 N N . SER A 1 195 ? 1.742 22.636 21.015 1.00 33.94 195 SER A N 1
ATOM 1599 C CA . SER A 1 195 ? 1.257 23.386 22.185 1.00 33.94 195 SER A CA 1
ATOM 1600 C C . SER A 1 195 ? 0.749 22.425 23.258 1.00 33.94 195 SER A C 1
ATOM 1602 O O . SER A 1 195 ? -0.436 22.100 23.318 1.00 33.94 195 SER A O 1
ATOM 1604 N N . ASN A 1 196 ? 1.687 21.898 24.047 1.00 33.59 196 ASN A N 1
ATOM 1605 C CA . ASN A 1 196 ? 1.792 22.082 25.505 1.00 33.59 196 ASN A CA 1
ATOM 1606 C C . ASN A 1 196 ? 2.800 21.090 26.085 1.00 33.59 196 ASN A C 1
ATOM 1608 O O . ASN A 1 196 ? 2.572 19.870 25.949 1.00 33.59 196 ASN A O 1
#

Nearest PDB structures (foldseek):
  3klw-assembly1_A  TM=3.251E-01  e=4.754E+00  Bordetella pertussis
  3pg6-assembly2_B  TM=3.601E-01  e=3.709E+00  Homo sapiens
  8rig-assembly1_5  TM=2.614E-01  e=3.486E+00  Saccharomyces cerevisiae S288C
  4gla-assembly2_C  TM=2.553E-01  e=4.468E+00  Pyrobaculum aerophilum

Mean predicted aligned error: 10.04 Å

Foldseek 3Di:
DPPPPAPFWPAAAQPDDQPPQEAEDPVAVVVLVVCCVVPVLQSVQQSVVSSVCNHGIDDDDDDPVPVQKDWQDLPVLLVVADQFFRKIKGKRDCDVVQVVVCVPPPDRKIKMWMWFWKADDPPDDGIGIYTYHIDIQDWDADPVRHTPVVVSVVVVSVVVNVRRVSVVVVCVVVVMGTNTDDPPPPPVSNPPPDDD

Radius of gyration: 17.55 Å; Cα contacts (8 Å, |Δi|>4): 283; chains: 1; bounding box: 48×38×54 Å

Sequence (196 aa):
MFSAKPHILIPGDPAFDDLERWEWADDALQNFLALRNRDAVAFNWIYANMKQWNREGYHPITRQDQKAMEAPSGFDAAQQVDHPPWMGEIREIQSSLSQRQSSSQRNPRHYRLYYFDIADVSGEPAHRMLVTQFSEKRIYYKRDGSVDNARTDKAQTAQMINAMEAAKNWCADNGRAYRPWTFPPTPDQQNVQLSN

Secondary structure (DSSP, 8-state):
----------B--TTS-TTTTEEE-HHHHHHHHHHHHH-HHHHHHHHHHHHHHHHHB------TT-TTEESS--HHHHTTSSSPBPEEEEE----HHHHHHTTS-SS---EEEEEEEEPPPTTS-S-EEEEEEEEEPP--B-TTS-B-HHHHHHHHHHHHHHHHHHHHHHHHHTT--BPBPPSS--GGGG------

Solvent-accessible surface area (backbone atoms only — not comparable to full-atom values): 11460 Å² total; per-residue (Å²): 132,82,76,89,70,76,86,72,66,62,73,34,41,77,85,58,65,67,56,81,52,57,44,64,38,68,69,17,47,53,46,48,60,55,28,47,82,75,39,50,65,54,34,53,50,48,52,52,52,54,31,50,38,45,37,64,19,72,69,81,88,84,61,91,87,60,70,38,55,43,65,82,44,56,68,79,24,41,79,75,39,84,87,27,52,34,31,32,35,40,36,50,70,89,45,76,68,55,56,65,63,37,79,78,43,97,66,88,86,43,43,40,35,39,33,29,51,25,47,53,59,99,88,63,73,81,56,34,36,36,28,47,34,42,48,72,62,70,81,42,63,43,97,88,70,47,74,32,57,72,63,22,50,54,54,49,39,52,50,47,38,51,34,43,53,45,43,53,50,52,24,61,78,68,72,36,52,62,38,66,54,66,85,70,78,57,77,70,75,77,60,85,66,88,88,133

pLDDT: mean 74.71, std 19.2, range [29.36, 96.19]